Protein AF-A0A7J3B6Z8-F1 (afdb_monomer_lite)

pLDDT: mean 83.66, std 16.78, range [32.81, 97.56]

Radius of gyration: 21.48 Å; chains: 1; bounding box: 52×38×68 Å

Foldseek 3Di:
DDWDFFKWADDPNDIDTDTDDDDDDDDDDFAADDPPQDFAWADDAAWTWTDPDRQKIWTKGGDCPPRRMIGIDMLLQLLVRLQVLLPDPCVVVVVVSCVVSVPFLVSSLVSQLVNLVPDLHNLQVLLPHCVQAPVCPLVVLLLVLLVVCLVVCVDDDDPPCSVVLSVQLVVQFDLHPVVLCVVCSNVSSVVLNVLSVPQPGSVSSSCVCPDPVNSVVSNVSSSVSSNVRSVRSSVVSVVVVVVVVD

Secondary structure (DSSP, 8-state):
-EEEEEEEEEETTEEEEEEEEEP--PPPPPP---TT----EEE-SSEEEEEEETTEEEEEEEETTTTSEEEEE-GGGHHHHHHHHHTSTTHHHHHHHHHHHT--HHHHHHHHHHHTTT--TTHHHHTTHHHHHHSSHHHHHHHHHHHHHHHTT-S---TT-HHHHHHHHHHH----HHHHHHHHHHHHHHHHHHHHHH-SSHHHHHHHHTSHHHHHHHHHHHHHHHHHHHHHHHHHHHHHHHHHT-

Sequence (246 aa):
MSRRVVGFYKRDGKTRPITMGTGRRRAITEMRVPRTLKRIDIQRKNYGIKYTGNGHWELRLGNLTDAGWFWEGDEYSMLSFLARLDKSAYIDEFLRDMKGAGLSWNDIKSILQRNMIRSDDGLYPLSGDNRTWEFGDLDDLFSEDVRNFLDDGSFDIEEGKRDEIENDAYDYADLSYGNFARKYGDDYRKLMKGIIDNAKSLNDFLNKISSEDVVYDINEMVHNFVDDEAYSAISKAIEAKSSNGK

Structure (mmCIF, N/CA/C/O backbone):
data_AF-A0A7J3B6Z8-F1
#
_entry.id   AF-A0A7J3B6Z8-F1
#
loop_
_atom_site.group_PDB
_atom_site.id
_atom_site.type_symbol
_atom_site.label_atom_id
_atom_site.label_alt_id
_atom_site.label_comp_id
_atom_site.label_asym_id
_atom_site.label_entity_id
_atom_site.label_seq_id
_atom_site.pdbx_PDB_ins_code
_atom_site.Cartn_x
_atom_site.Cartn_y
_atom_site.Cartn_z
_atom_site.occupancy
_atom_site.B_iso_or_equiv
_atom_site.auth_seq_id
_atom_site.auth_comp_id
_atom_site.auth_asym_id
_atom_site.auth_atom_id
_atom_site.pdbx_PDB_model_num
ATOM 1 N N . MET A 1 1 ? 14.754 -18.394 -0.259 1.00 40.44 1 MET A N 1
ATOM 2 C CA . MET A 1 1 ? 13.959 -17.236 0.215 1.00 40.44 1 MET A CA 1
ATOM 3 C C . MET A 1 1 ? 12.688 -17.759 0.874 1.00 40.44 1 MET A C 1
ATOM 5 O O . MET A 1 1 ? 12.127 -18.714 0.357 1.00 40.44 1 MET A O 1
ATOM 9 N N . SER A 1 2 ? 12.267 -17.207 2.017 1.00 33.94 2 SER A N 1
ATOM 10 C CA . SER A 1 2 ? 11.037 -17.630 2.713 1.00 33.94 2 SER A CA 1
ATOM 11 C C . SER A 1 2 ? 9.840 -16.858 2.151 1.00 33.94 2 SER A C 1
ATOM 13 O O . SER A 1 2 ? 9.884 -15.629 2.082 1.00 33.94 2 SER A O 1
ATOM 15 N N . ARG A 1 3 ? 8.779 -17.561 1.748 1.00 38.91 3 ARG A N 1
ATOM 16 C CA . ARG A 1 3 ? 7.509 -16.977 1.294 1.00 38.91 3 ARG A CA 1
ATOM 17 C C . ARG A 1 3 ? 6.507 -17.017 2.454 1.00 38.91 3 ARG A C 1
ATOM 19 O O . ARG A 1 3 ? 6.293 -18.088 3.017 1.00 38.91 3 ARG A O 1
ATOM 26 N N . ARG A 1 4 ? 5.920 -15.877 2.843 1.00 47.53 4 ARG A N 1
ATOM 27 C CA . ARG A 1 4 ? 4.806 -15.836 3.814 1.00 47.53 4 ARG A CA 1
ATOM 28 C C . ARG A 1 4 ? 3.511 -15.935 3.026 1.00 47.53 4 ARG A C 1
ATOM 30 O O . ARG A 1 4 ? 3.296 -15.140 2.118 1.00 47.53 4 ARG A O 1
ATOM 37 N N . VAL A 1 5 ? 2.672 -16.910 3.364 1.00 52.53 5 VAL A N 1
ATOM 38 C CA . VAL A 1 5 ? 1.297 -16.950 2.863 1.00 52.53 5 VAL A CA 1
ATOM 39 C C . VAL A 1 5 ? 0.540 -15.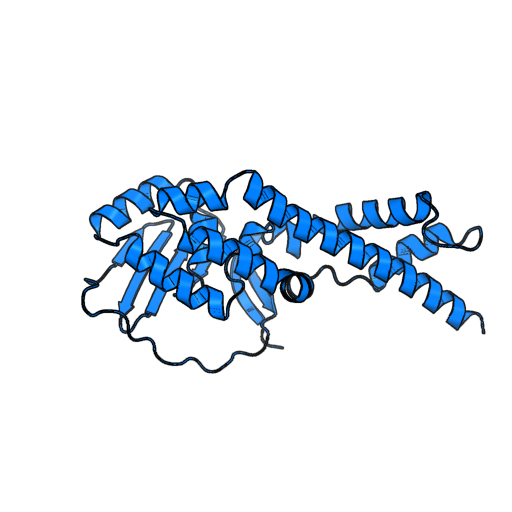817 3.544 1.00 52.53 5 VAL A C 1
ATOM 41 O O . VAL A 1 5 ? 0.516 -15.757 4.772 1.00 52.53 5 VAL A O 1
ATOM 44 N N . VAL A 1 6 ? -0.005 -14.898 2.755 1.00 51.41 6 VAL A N 1
ATOM 45 C CA . VAL A 1 6 ? -0.729 -13.713 3.243 1.00 51.41 6 VAL A CA 1
ATOM 46 C C . VAL A 1 6 ? -2.217 -13.768 2.939 1.00 51.41 6 VAL A C 1
ATOM 48 O O . VAL A 1 6 ? -2.955 -12.870 3.313 1.00 51.41 6 VAL A O 1
ATOM 51 N N . GLY A 1 7 ? -2.674 -14.830 2.287 1.00 57.84 7 GLY A N 1
ATOM 52 C CA . GLY A 1 7 ? -4.086 -15.071 2.056 1.00 57.84 7 GLY A CA 1
ATOM 53 C C . GLY A 1 7 ? -4.306 -16.261 1.143 1.00 57.84 7 GLY A C 1
ATOM 54 O O . GLY A 1 7 ? -3.361 -16.869 0.633 1.00 57.84 7 GLY A O 1
ATOM 55 N N . PHE A 1 8 ? -5.575 -16.580 0.930 1.00 69.50 8 PHE A N 1
ATOM 56 C CA . PHE A 1 8 ? -6.001 -17.584 -0.033 1.00 69.50 8 PHE A CA 1
ATOM 57 C C . PHE A 1 8 ? -7.141 -17.029 -0.875 1.00 69.50 8 PHE A C 1
ATOM 59 O O . PHE A 1 8 ? -8.026 -16.343 -0.357 1.00 69.50 8 PHE A O 1
ATOM 66 N N . TYR A 1 9 ? -7.146 -17.380 -2.157 1.00 61.50 9 TYR A N 1
ATOM 67 C CA . TYR A 1 9 ? -8.253 -17.079 -3.060 1.00 61.50 9 TYR A CA 1
ATOM 68 C C . TYR A 1 9 ? -8.686 -18.328 -3.825 1.00 61.50 9 TYR A C 1
ATOM 70 O O . TYR A 1 9 ? -7.912 -19.279 -3.996 1.00 61.50 9 TYR A O 1
ATOM 78 N N . LYS A 1 10 ? -9.940 -18.326 -4.287 1.00 58.53 10 LYS A N 1
ATOM 79 C CA . LYS A 1 10 ? -10.466 -19.331 -5.216 1.00 58.53 10 LYS A CA 1
ATOM 80 C C . LYS A 1 10 ? -10.492 -18.780 -6.638 1.00 58.53 10 LYS A C 1
ATOM 82 O O . LYS A 1 10 ? -11.105 -17.750 -6.892 1.00 58.53 10 LYS A O 1
ATOM 87 N N . ARG A 1 11 ? -9.891 -19.520 -7.569 1.00 53.62 11 ARG A N 1
ATOM 88 C CA . ARG A 1 11 ? -10.022 -19.314 -9.020 1.00 53.62 11 ARG A CA 1
ATOM 89 C C . ARG A 1 11 ? -10.201 -20.678 -9.679 1.00 53.62 11 ARG A C 1
ATOM 91 O O . ARG A 1 11 ? -9.472 -21.614 -9.352 1.00 53.62 11 ARG A O 1
ATOM 98 N N . ASP A 1 12 ? -11.211 -20.811 -10.534 1.00 68.75 12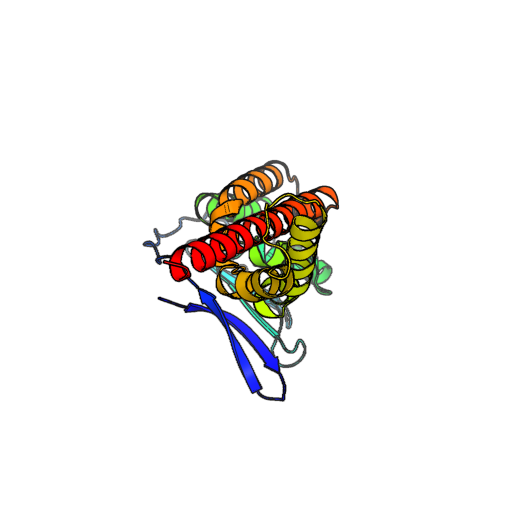 ASP A N 1
ATOM 99 C CA . ASP A 1 12 ? -11.540 -22.055 -11.254 1.00 68.75 12 ASP A CA 1
ATOM 100 C C . ASP A 1 12 ? -11.752 -23.274 -10.332 1.00 68.75 12 ASP A C 1
ATOM 102 O O . ASP A 1 12 ? -11.300 -24.385 -10.608 1.00 68.75 12 ASP A O 1
ATOM 106 N N . GLY A 1 13 ? -12.374 -23.057 -9.168 1.00 60.06 13 GLY A N 1
ATOM 107 C CA . GLY A 1 13 ? -12.612 -24.107 -8.169 1.00 60.06 13 GLY A CA 1
ATOM 108 C C . GLY A 1 13 ? -11.364 -24.576 -7.407 1.00 60.06 13 GLY A C 1
ATOM 109 O O . GLY A 1 13 ? -11.476 -25.441 -6.540 1.00 60.06 13 GLY A O 1
ATOM 110 N N . LYS A 1 14 ? -10.184 -24.000 -7.674 1.00 57.03 14 LYS A N 1
ATOM 111 C CA . LYS A 1 14 ? -8.930 -24.317 -6.979 1.00 57.03 14 LYS A CA 1
ATOM 112 C C . LYS A 1 14 ? -8.576 -23.219 -5.977 1.00 57.03 14 LYS A C 1
ATOM 114 O O . LYS A 1 14 ? -8.573 -22.037 -6.315 1.00 57.03 14 LYS A O 1
ATOM 119 N N . THR A 1 15 ? -8.240 -23.621 -4.753 1.00 65.94 15 THR A N 1
ATOM 120 C CA . THR A 1 15 ? -7.692 -22.725 -3.726 1.00 65.94 15 THR A CA 1
ATOM 121 C C . THR A 1 15 ? -6.207 -22.511 -3.986 1.00 65.94 15 THR A C 1
ATOM 123 O O . THR A 1 15 ? -5.457 -23.482 -4.103 1.00 65.94 15 THR A O 1
ATOM 126 N N . ARG A 1 16 ? -5.770 -21.254 -4.066 1.00 66.06 16 ARG A N 1
ATOM 127 C CA . ARG A 1 16 ? -4.362 -20.894 -4.271 1.00 66.06 16 ARG A CA 1
ATOM 128 C C . ARG A 1 16 ? -3.860 -20.020 -3.116 1.00 66.06 16 ARG A C 1
ATOM 130 O O . ARG A 1 16 ? -4.592 -19.120 -2.699 1.00 66.06 16 ARG A O 1
ATOM 137 N N . PRO A 1 17 ? -2.651 -20.277 -2.582 1.00 62.28 17 PRO A N 1
ATOM 138 C CA . PRO A 1 17 ? -2.029 -19.396 -1.603 1.00 62.28 17 PRO A CA 1
ATOM 139 C C . PRO A 1 17 ? -1.510 -18.128 -2.287 1.00 62.28 17 PRO A C 1
ATOM 141 O O . PRO A 1 17 ? -0.875 -18.200 -3.337 1.00 62.28 17 PRO A O 1
ATOM 144 N N . ILE A 1 18 ? -1.745 -16.981 -1.661 1.00 57.25 18 ILE A N 1
ATOM 145 C CA . ILE A 1 18 ? -1.103 -15.708 -1.994 1.00 57.25 18 ILE A CA 1
ATOM 146 C C . ILE A 1 18 ? 0.173 -15.653 -1.170 1.00 57.25 18 ILE A C 1
ATOM 148 O O . ILE A 1 18 ? 0.116 -15.754 0.058 1.00 57.25 18 ILE A O 1
ATOM 152 N N . THR A 1 19 ? 1.327 -15.541 -1.819 1.00 50.75 19 THR A N 1
ATOM 153 C CA . THR A 1 19 ? 2.621 -15.574 -1.134 1.00 50.75 19 THR A CA 1
ATOM 154 C C . THR A 1 19 ? 3.400 -14.293 -1.354 1.00 50.75 19 THR A C 1
ATOM 156 O O . THR A 1 19 ? 3.774 -14.021 -2.484 1.00 50.75 19 THR A O 1
ATOM 159 N N . MET A 1 20 ? 3.756 -13.586 -0.280 1.00 44.19 20 MET A N 1
ATOM 160 C CA . MET A 1 20 ? 4.716 -12.482 -0.347 1.00 44.19 20 MET A CA 1
ATOM 161 C C . MET A 1 20 ? 6.138 -12.962 -0.035 1.00 44.19 20 MET A C 1
ATOM 163 O O . MET A 1 20 ? 6.361 -13.802 0.850 1.00 44.19 20 MET A O 1
ATOM 167 N N . GLY A 1 21 ? 7.122 -12.411 -0.748 1.00 40.75 21 GLY A N 1
ATOM 168 C CA . GLY A 1 21 ? 8.536 -12.585 -0.430 1.00 40.75 21 GLY A CA 1
ATOM 169 C C . GLY A 1 21 ? 8.861 -11.920 0.906 1.00 40.75 21 GLY A C 1
ATOM 170 O O . GLY A 1 21 ? 8.726 -10.712 1.048 1.00 40.75 21 GLY A O 1
ATOM 171 N N . THR A 1 22 ? 9.292 -12.693 1.905 1.00 42.62 22 THR A N 1
ATOM 172 C CA . THR A 1 22 ? 9.721 -12.104 3.183 1.00 42.62 22 THR A CA 1
ATOM 173 C C . THR A 1 22 ? 11.218 -11.835 3.178 1.00 42.62 22 THR A C 1
ATOM 175 O O . THR A 1 22 ? 12.032 -12.761 3.089 1.00 42.62 22 THR A O 1
ATOM 178 N N . GLY A 1 23 ? 11.586 -10.561 3.338 1.00 41.22 23 GLY A N 1
ATOM 179 C CA . GLY A 1 23 ? 12.875 -10.194 3.916 1.00 41.22 23 GLY A CA 1
ATOM 180 C C . GLY A 1 23 ? 13.056 -10.882 5.278 1.00 41.22 23 GLY A C 1
ATOM 181 O O . GLY A 1 23 ? 12.083 -11.208 5.958 1.00 41.22 23 GLY A O 1
ATOM 182 N N . ARG A 1 24 ? 14.310 -11.178 5.643 1.00 35.28 24 ARG A N 1
ATOM 183 C CA . ARG A 1 24 ? 14.708 -11.988 6.815 1.00 35.28 24 ARG A CA 1
ATOM 184 C C . ARG A 1 24 ? 13.812 -11.762 8.050 1.00 35.28 24 ARG A C 1
ATOM 186 O O . ARG A 1 24 ? 13.824 -10.676 8.623 1.00 35.28 24 ARG A O 1
ATOM 193 N N . ARG A 1 25 ? 13.142 -12.829 8.520 1.00 39.25 25 ARG A N 1
ATOM 194 C CA . ARG A 1 25 ? 12.528 -12.908 9.862 1.00 39.25 25 ARG A CA 1
ATOM 195 C C . ARG A 1 25 ? 13.578 -12.518 10.912 1.00 39.25 25 ARG A C 1
ATOM 197 O O . ARG A 1 25 ? 14.532 -13.263 11.128 1.00 39.25 25 ARG A O 1
ATOM 204 N N . ARG A 1 26 ? 13.429 -11.349 11.539 1.00 41.00 26 ARG A N 1
ATOM 205 C CA . ARG A 1 26 ? 14.243 -10.927 12.690 1.00 41.00 26 ARG A CA 1
ATOM 206 C C . ARG A 1 26 ? 13.541 -11.318 13.991 1.00 41.00 26 ARG A C 1
ATOM 208 O O . ARG A 1 26 ? 12.318 -11.296 14.064 1.00 41.00 26 ARG A O 1
ATOM 215 N N . ALA A 1 27 ? 14.343 -11.711 14.980 1.00 32.81 27 ALA A N 1
ATOM 216 C CA . ALA A 1 27 ? 13.906 -12.255 16.262 1.00 32.81 27 ALA A CA 1
ATOM 217 C C . ALA A 1 27 ? 12.896 -11.341 16.983 1.00 32.81 27 ALA A C 1
ATOM 219 O O . ALA A 1 27 ? 13.106 -10.133 17.112 1.00 32.81 27 ALA A O 1
ATOM 220 N N . ILE A 1 28 ? 11.804 -11.959 17.431 1.00 41.31 28 ILE A N 1
ATOM 221 C CA . ILE A 1 28 ? 10.641 -11.341 18.070 1.00 41.31 28 ILE A CA 1
ATOM 222 C C . ILE A 1 28 ? 10.945 -11.194 19.565 1.00 41.31 28 ILE A C 1
ATOM 224 O O . ILE A 1 28 ? 11.311 -12.164 20.223 1.00 41.31 28 ILE A O 1
ATOM 228 N N . THR A 1 29 ? 10.831 -9.980 20.100 1.00 40.72 29 THR A N 1
ATOM 229 C CA . THR A 1 29 ? 10.920 -9.717 21.544 1.00 40.72 29 THR A CA 1
ATOM 230 C C . THR A 1 29 ? 9.503 -9.689 22.111 1.00 40.72 29 THR A C 1
ATOM 232 O O . THR A 1 29 ? 8.665 -8.951 21.594 1.00 40.72 29 THR A O 1
ATOM 235 N N . GLU A 1 30 ? 9.241 -10.497 23.141 1.00 40.56 30 GLU A N 1
ATOM 236 C CA . GLU A 1 30 ? 7.932 -10.638 23.795 1.00 40.56 30 GLU A CA 1
ATOM 237 C C . GLU A 1 30 ? 7.339 -9.285 24.225 1.00 40.56 30 GLU A C 1
ATOM 239 O O . GLU A 1 30 ? 8.012 -8.437 24.821 1.00 40.56 30 GLU A O 1
ATOM 244 N N . MET A 1 31 ? 6.056 -9.076 23.917 1.00 46.81 31 MET A N 1
ATOM 245 C CA . MET A 1 31 ? 5.355 -7.816 24.146 1.00 46.81 31 MET A CA 1
ATOM 246 C C . MET A 1 31 ? 4.705 -7.765 25.539 1.00 46.81 31 MET A C 1
ATOM 248 O O . MET A 1 31 ? 3.867 -8.584 25.899 1.00 46.81 31 MET A O 1
ATOM 252 N N . ARG A 1 32 ? 4.997 -6.725 26.331 1.00 38.56 32 ARG A N 1
ATOM 253 C CA . ARG A 1 32 ? 4.156 -6.361 27.488 1.00 38.56 32 ARG A CA 1
ATOM 254 C C . ARG A 1 32 ? 3.070 -5.388 27.037 1.00 38.56 32 ARG A C 1
ATOM 256 O O . ARG A 1 32 ? 3.371 -4.255 26.675 1.00 38.56 32 ARG A O 1
ATOM 263 N N . VAL A 1 33 ? 1.812 -5.822 27.080 1.00 43.56 33 VAL A N 1
ATOM 264 C CA . VAL A 1 33 ? 0.631 -4.959 26.911 1.00 43.56 33 VAL A CA 1
ATOM 265 C C . VAL A 1 33 ? -0.028 -4.725 28.278 1.00 43.56 33 VAL A C 1
ATOM 267 O O . VAL A 1 33 ? 0.023 -5.625 29.124 1.00 43.56 33 VAL A O 1
ATOM 270 N N . PRO A 1 34 ? -0.578 -3.523 28.553 1.00 44.62 34 PRO A N 1
ATOM 271 C CA . PRO A 1 34 ? -1.179 -3.204 29.845 1.00 44.62 34 PRO A CA 1
ATOM 272 C C . PRO A 1 34 ? -2.232 -4.236 30.274 1.00 44.62 34 PRO A C 1
ATOM 274 O O . PRO A 1 34 ? -3.066 -4.667 29.480 1.00 44.62 34 PRO A O 1
ATOM 277 N N . ARG A 1 35 ? -2.211 -4.607 31.562 1.00 42.91 35 ARG A N 1
ATOM 278 C CA . ARG A 1 35 ? -3.083 -5.618 32.203 1.00 42.91 35 ARG A CA 1
ATOM 279 C C . ARG A 1 35 ? -4.594 -5.315 32.144 1.00 42.91 35 ARG A C 1
ATOM 281 O O . ARG A 1 35 ? -5.380 -6.101 32.660 1.00 42.91 35 ARG A O 1
ATOM 288 N N . THR A 1 36 ? -5.004 -4.190 31.566 1.00 46.84 36 THR A N 1
ATOM 289 C CA . THR A 1 36 ? -6.386 -3.690 31.565 1.00 46.84 36 THR A CA 1
ATOM 290 C C . THR A 1 36 ? -7.238 -4.158 30.386 1.00 46.84 36 THR A C 1
ATOM 292 O O . THR A 1 36 ? -8.451 -3.957 30.428 1.00 46.84 36 THR A O 1
ATOM 295 N N . LEU A 1 37 ? -6.670 -4.820 29.370 1.00 53.00 37 LEU A N 1
ATOM 296 C CA . LEU A 1 37 ? -7.482 -5.450 28.326 1.00 53.00 37 LEU A CA 1
ATOM 297 C C . LEU A 1 37 ? -8.203 -6.675 28.907 1.00 53.00 37 LEU A C 1
ATOM 299 O O . LEU A 1 37 ? -7.601 -7.723 29.153 1.00 53.00 37 LEU A O 1
ATOM 303 N N . LYS A 1 38 ? -9.519 -6.541 29.121 1.00 59.06 38 LYS A N 1
ATOM 304 C CA . LYS A 1 38 ? -10.441 -7.684 29.223 1.00 59.06 38 LYS A CA 1
ATOM 305 C C . LYS A 1 38 ? -10.225 -8.593 28.002 1.00 59.06 38 LYS A C 1
ATOM 307 O O . LYS A 1 38 ? -9.777 -8.115 26.964 1.00 59.06 38 LYS A O 1
ATOM 312 N N . ARG A 1 39 ? -10.522 -9.895 28.111 1.00 73.44 39 ARG A N 1
ATOM 313 C CA . ARG A 1 39 ? -10.447 -10.837 26.974 1.00 73.44 39 ARG A CA 1
ATOM 314 C C . ARG A 1 39 ? -11.319 -10.314 25.822 1.00 73.44 39 ARG A C 1
ATOM 316 O O . ARG A 1 39 ? -12.532 -10.491 25.859 1.00 73.44 39 ARG A O 1
ATOM 323 N N . ILE A 1 40 ? -10.714 -9.634 24.851 1.00 88.06 40 ILE A N 1
ATOM 324 C CA . ILE A 1 40 ? -11.390 -9.214 23.625 1.00 88.06 40 ILE A CA 1
ATOM 325 C C . ILE A 1 40 ? -11.441 -10.429 22.724 1.00 88.06 40 ILE A C 1
ATOM 327 O O . ILE A 1 40 ? -10.405 -11.006 22.402 1.00 88.06 40 ILE A O 1
ATOM 331 N N . ASP A 1 41 ? -12.650 -10.810 22.344 1.00 93.19 41 ASP A N 1
ATOM 332 C CA . ASP A 1 41 ? -12.904 -11.932 21.457 1.00 93.19 41 ASP A CA 1
ATOM 333 C C . ASP A 1 41 ? -14.112 -11.589 20.581 1.00 93.19 41 ASP A C 1
ATOM 335 O O . ASP A 1 41 ? -15.264 -11.861 20.922 1.00 93.19 41 ASP A O 1
ATOM 339 N N . ILE A 1 42 ? -13.850 -10.877 19.484 1.00 93.88 42 ILE A N 1
ATOM 340 C CA . ILE A 1 42 ? -14.853 -10.543 18.475 1.00 93.88 42 ILE A CA 1
ATOM 341 C C . ILE A 1 42 ? -14.588 -11.455 17.284 1.00 93.88 42 ILE A C 1
ATOM 343 O O . ILE A 1 42 ? -13.611 -11.272 16.566 1.00 93.88 42 ILE A O 1
ATOM 347 N N . GLN A 1 43 ? -15.448 -12.449 17.073 1.00 92.69 43 GLN A N 1
ATOM 348 C CA . GLN A 1 43 ? -15.293 -13.449 16.013 1.00 92.69 43 GLN A CA 1
ATOM 349 C C . GLN A 1 43 ? -16.584 -13.532 15.196 1.00 92.69 43 GLN A C 1
ATOM 351 O O . GLN A 1 43 ? -17.429 -14.400 15.412 1.00 92.69 43 GLN A O 1
ATOM 356 N N . ARG A 1 44 ? -16.746 -12.614 14.237 1.00 92.75 44 ARG A N 1
ATOM 357 C CA . ARG A 1 44 ? -17.887 -12.579 13.306 1.00 92.75 44 ARG A CA 1
ATOM 358 C C . ARG A 1 44 ? -17.600 -13.351 12.028 1.00 92.75 44 ARG A C 1
ATOM 360 O O . ARG A 1 44 ? -16.467 -13.735 11.766 1.00 92.75 44 ARG A O 1
ATOM 367 N N . LYS A 1 45 ? -18.622 -13.592 11.209 1.00 89.38 45 LYS A N 1
ATOM 368 C CA . LYS A 1 45 ? -18.493 -14.427 10.004 1.00 89.38 45 LYS A CA 1
ATOM 369 C C . LYS A 1 45 ? -17.429 -13.917 9.015 1.00 89.38 45 LYS A C 1
ATOM 371 O O . LYS A 1 45 ? -16.759 -14.728 8.388 1.00 89.38 45 LYS A O 1
ATOM 376 N N . ASN A 1 46 ? -17.277 -12.597 8.882 1.00 89.94 46 ASN A N 1
ATOM 377 C CA . ASN A 1 46 ? -16.417 -11.962 7.871 1.00 89.94 46 ASN A CA 1
ATOM 378 C C . ASN A 1 46 ? -15.233 -11.177 8.445 1.00 89.94 46 ASN A C 1
ATOM 380 O O . ASN A 1 46 ? -14.426 -10.650 7.686 1.00 89.94 46 ASN A O 1
ATOM 384 N N . TYR A 1 47 ? -15.129 -11.074 9.766 1.00 94.25 47 TYR A N 1
ATOM 385 C CA . TYR A 1 47 ? -14.005 -10.424 10.421 1.00 94.25 47 TYR A CA 1
ATOM 386 C C . TYR A 1 47 ? -13.807 -10.989 11.820 1.00 94.25 47 TYR A C 1
ATOM 388 O O . TYR A 1 47 ? -14.698 -11.607 12.412 1.00 94.25 47 TYR A O 1
ATOM 396 N N . GLY A 1 48 ? -12.631 -10.773 12.381 1.00 94.50 48 GLY A N 1
ATOM 397 C CA . GLY A 1 48 ? -12.401 -11.065 13.779 1.00 94.50 48 GLY A CA 1
ATOM 398 C C . GLY A 1 48 ? -11.151 -10.398 14.307 1.00 94.50 48 GLY A C 1
ATOM 399 O O . GLY A 1 48 ? -10.173 -10.221 13.586 1.00 94.50 48 GLY A O 1
ATOM 400 N N . ILE A 1 49 ? -11.227 -10.037 15.579 1.00 94.75 49 ILE A N 1
ATOM 401 C CA . ILE A 1 49 ? -10.134 -9.503 16.373 1.00 94.75 49 ILE A CA 1
ATOM 402 C C . ILE A 1 49 ? -10.207 -10.162 17.747 1.00 94.75 49 ILE A C 1
ATOM 404 O O . ILE A 1 49 ? -11.230 -10.108 18.436 1.00 94.75 49 ILE A O 1
ATOM 408 N N . LYS A 1 50 ? -9.129 -10.834 18.136 1.00 93.94 50 LYS A N 1
ATOM 409 C CA . LYS A 1 50 ? -9.053 -11.543 19.411 1.00 93.94 50 LYS A CA 1
ATOM 410 C C . LYS A 1 50 ? -7.718 -11.287 20.079 1.00 93.94 50 LYS A C 1
ATOM 412 O O . LYS A 1 50 ? -6.669 -11.424 19.462 1.00 93.94 50 LYS A O 1
ATOM 417 N N . TYR A 1 51 ? -7.768 -10.931 21.354 1.00 91.00 51 TYR A N 1
ATOM 418 C CA . TYR A 1 51 ? -6.589 -10.765 22.188 1.00 91.00 51 TYR A CA 1
ATOM 419 C C . TYR A 1 51 ? -6.249 -12.096 22.861 1.00 91.00 51 TYR A C 1
ATOM 421 O O . TYR A 1 51 ? -7.024 -12.604 23.675 1.00 91.00 51 TYR A O 1
ATOM 429 N N . THR A 1 52 ? -5.088 -12.665 22.538 1.00 89.44 52 THR A N 1
ATOM 430 C CA . THR A 1 52 ? -4.655 -13.975 23.058 1.00 89.44 52 THR A CA 1
ATOM 431 C C . THR A 1 52 ? -3.784 -13.870 24.312 1.00 89.44 52 THR A C 1
ATOM 433 O O . THR A 1 52 ? -3.501 -14.881 24.954 1.00 89.44 52 THR A O 1
ATOM 436 N N . GLY A 1 53 ? -3.442 -12.647 24.730 1.00 83.06 53 GLY A N 1
ATOM 437 C CA . GLY A 1 53 ? -2.612 -12.367 25.903 1.00 83.06 53 GLY A CA 1
ATOM 438 C C . GLY A 1 53 ? -1.191 -11.948 25.527 1.00 83.06 53 GLY A C 1
ATOM 439 O O . GLY A 1 53 ? -0.761 -12.121 24.394 1.00 83.06 53 GLY A O 1
ATOM 440 N N . ASN A 1 54 ? -0.458 -11.360 26.480 1.00 80.19 54 ASN A N 1
ATOM 441 C CA . ASN A 1 54 ? 0.932 -10.906 26.300 1.00 80.19 54 ASN A CA 1
ATOM 442 C C . ASN A 1 54 ? 1.163 -10.061 25.033 1.00 80.19 54 ASN A C 1
ATOM 444 O O . ASN A 1 54 ? 2.167 -10.192 24.347 1.00 80.19 54 ASN A O 1
ATOM 448 N N . GLY A 1 55 ? 0.205 -9.197 24.704 1.00 78.12 55 GLY A N 1
ATOM 449 C CA . GLY A 1 55 ? 0.301 -8.337 23.530 1.00 78.12 55 GLY A CA 1
ATOM 450 C C . GLY A 1 55 ? 0.038 -8.982 22.179 1.00 78.12 55 GLY A C 1
ATOM 451 O O . GLY A 1 55 ? 0.113 -8.259 21.191 1.00 78.12 55 GLY A O 1
ATOM 452 N N . HIS A 1 56 ? -0.332 -10.259 22.145 1.00 86.88 56 HIS A N 1
ATOM 453 C CA . HIS A 1 56 ? -0.638 -10.967 20.912 1.00 86.88 56 HIS A CA 1
ATOM 454 C C . HIS A 1 56 ? -2.099 -10.829 20.503 1.00 86.88 56 HIS A C 1
ATOM 456 O O . HIS A 1 56 ? -3.015 -10.851 21.338 1.00 86.88 56 HIS A O 1
ATOM 462 N N . TRP A 1 57 ? -2.292 -10.702 19.194 1.00 91.12 57 TRP A N 1
ATOM 463 C CA . TRP A 1 57 ? -3.600 -10.557 18.575 1.00 91.12 57 TRP A CA 1
ATOM 464 C C . TRP A 1 57 ? -3.768 -11.549 17.430 1.00 91.12 57 TRP A C 1
ATOM 466 O O . TRP A 1 57 ? -2.832 -11.823 16.691 1.00 91.12 57 TRP A O 1
ATOM 476 N N . GLU A 1 58 ? -4.981 -12.064 17.275 1.00 93.88 58 GLU A N 1
ATOM 477 C CA . GLU A 1 58 ? -5.421 -12.812 16.100 1.00 93.88 58 GLU A CA 1
ATOM 478 C C . GLU A 1 58 ? -6.386 -11.921 15.317 1.00 93.88 58 GLU A C 1
ATOM 480 O O . GLU A 1 58 ? -7.406 -11.477 15.858 1.00 93.88 58 GLU A O 1
ATOM 485 N N . LEU A 1 59 ? -6.053 -11.650 14.056 1.00 94.31 59 LEU A N 1
ATOM 486 C CA . LEU A 1 59 ? -6.847 -10.847 13.131 1.00 94.31 59 LEU A CA 1
ATOM 487 C C . LEU A 1 59 ? -7.312 -11.728 11.976 1.00 94.31 59 LEU A C 1
ATOM 489 O O . LEU A 1 59 ? -6.533 -12.520 11.449 1.00 94.31 59 LEU A O 1
ATOM 493 N N . ARG A 1 60 ? -8.564 -11.571 11.546 1.00 93.75 60 ARG A N 1
ATOM 494 C CA . ARG A 1 60 ? -9.078 -12.257 10.353 1.00 93.75 60 ARG A CA 1
ATOM 495 C C . ARG A 1 60 ? -10.022 -11.378 9.555 1.00 93.75 60 ARG A C 1
ATOM 497 O O . ARG A 1 60 ? -10.790 -10.617 10.142 1.00 93.75 60 ARG A O 1
ATOM 504 N N . LEU A 1 61 ? -10.022 -11.546 8.239 1.00 91.50 61 LEU A N 1
ATOM 505 C CA . LEU A 1 61 ? -10.979 -10.935 7.320 1.00 91.50 61 LEU A CA 1
ATOM 506 C C . LEU A 1 61 ? -11.438 -11.941 6.263 1.00 91.50 61 LEU A C 1
ATOM 508 O O . LEU A 1 61 ? -10.682 -12.814 5.835 1.00 91.50 61 LEU A O 1
ATOM 512 N N . GLY A 1 62 ? -12.683 -11.779 5.826 1.00 86.88 62 GLY A N 1
ATOM 513 C CA . GLY A 1 62 ? -13.328 -12.653 4.859 1.00 86.88 62 GLY A CA 1
ATOM 514 C C . GLY A 1 62 ? -13.632 -14.047 5.411 1.00 86.88 62 GLY A C 1
ATOM 515 O O . GLY A 1 62 ? -13.434 -14.357 6.587 1.00 86.88 62 GLY A O 1
ATOM 516 N N . ASN A 1 63 ? -14.150 -14.896 4.531 1.00 82.06 63 ASN A N 1
ATOM 517 C CA . ASN A 1 63 ? -14.272 -16.336 4.718 1.00 82.06 63 ASN A CA 1
ATOM 518 C C . ASN A 1 63 ? -14.350 -17.017 3.340 1.00 82.06 63 ASN A C 1
ATOM 520 O O . ASN A 1 63 ? -14.900 -16.476 2.381 1.00 82.06 63 ASN A O 1
ATOM 524 N N . LEU A 1 64 ? -13.825 -18.239 3.238 1.00 74.50 64 LEU A N 1
ATOM 525 C CA . LEU A 1 64 ? -13.737 -18.963 1.961 1.00 74.50 64 LEU A CA 1
ATOM 526 C C . LEU A 1 64 ? -15.088 -19.421 1.385 1.00 74.50 64 LEU A C 1
ATOM 528 O O . LEU A 1 64 ? -15.134 -19.875 0.235 1.00 74.50 64 LEU A O 1
ATOM 532 N N . THR A 1 65 ? -16.153 -19.398 2.187 1.00 75.00 65 THR A N 1
ATOM 533 C CA . THR A 1 65 ? -17.481 -19.892 1.800 1.00 75.00 65 THR A CA 1
ATOM 534 C C . THR A 1 65 ? -18.313 -18.823 1.109 1.00 75.00 65 THR A C 1
ATOM 536 O O . THR A 1 65 ? -18.882 -19.105 0.061 1.00 75.00 65 THR A O 1
ATOM 539 N N . ASP A 1 66 ? -18.334 -17.608 1.648 1.00 75.44 66 ASP A N 1
ATOM 540 C CA . ASP A 1 66 ? -19.160 -16.506 1.160 1.00 75.44 66 ASP A CA 1
ATOM 541 C C . ASP A 1 66 ? -18.322 -15.471 0.415 1.00 75.44 66 ASP A C 1
ATOM 543 O O . ASP A 1 66 ? -18.680 -15.056 -0.680 1.00 75.44 66 ASP A O 1
ATOM 547 N N . ALA A 1 67 ? -17.202 -15.045 1.010 1.00 73.88 67 ALA A N 1
ATOM 548 C CA . ALA A 1 67 ? -16.394 -13.965 0.456 1.00 73.88 67 ALA A CA 1
ATOM 549 C C . ALA A 1 67 ? -15.504 -14.450 -0.699 1.00 73.88 67 ALA A C 1
ATOM 551 O O . ALA A 1 67 ? -15.045 -13.647 -1.503 1.00 73.88 67 ALA A O 1
ATOM 552 N N . GLY A 1 68 ? -15.224 -15.757 -0.779 1.00 77.56 68 GLY A N 1
ATOM 553 C CA . GLY A 1 68 ? -14.329 -16.341 -1.789 1.00 77.56 68 GLY A CA 1
ATOM 554 C C . GLY A 1 68 ? -12.839 -16.054 -1.554 1.00 77.56 68 GLY A C 1
ATOM 555 O O . GLY A 1 68 ? -11.986 -16.591 -2.266 1.00 77.56 68 GLY A O 1
ATOM 556 N N . TRP A 1 69 ? -12.528 -15.273 -0.519 1.00 79.31 69 TRP A N 1
ATOM 557 C CA . TRP A 1 69 ? -11.189 -14.950 -0.044 1.00 79.31 69 TRP A CA 1
ATOM 558 C C . TRP A 1 69 ? -11.138 -15.005 1.483 1.00 79.31 69 TRP A C 1
ATOM 560 O O . TRP A 1 69 ? -12.159 -14.917 2.172 1.00 79.31 69 TRP A O 1
ATOM 570 N N . PHE A 1 70 ? -9.933 -15.181 2.010 1.00 83.69 70 PHE A N 1
ATOM 571 C CA . PHE A 1 70 ? -9.679 -15.194 3.442 1.00 83.69 70 PHE A CA 1
ATOM 572 C C . PHE A 1 70 ? -8.283 -14.654 3.735 1.00 83.69 70 PHE A C 1
ATOM 574 O O . PHE A 1 70 ? -7.328 -14.963 3.013 1.00 83.69 70 PHE A O 1
ATOM 581 N N . TRP A 1 71 ? -8.184 -13.857 4.793 1.00 87.94 71 TRP A N 1
ATOM 582 C CA . TRP A 1 71 ? -6.957 -13.228 5.258 1.00 87.94 71 TRP A CA 1
ATOM 583 C C . TRP A 1 71 ? -6.825 -13.396 6.771 1.00 87.94 71 TRP A C 1
ATOM 585 O O . TRP A 1 71 ? -7.798 -13.207 7.502 1.00 87.94 71 TRP A O 1
ATOM 595 N N . GLU A 1 72 ? -5.616 -13.706 7.231 1.00 90.12 72 GLU A N 1
ATOM 596 C CA . GLU A 1 72 ? -5.254 -13.783 8.647 1.00 90.12 72 GLU A CA 1
ATOM 597 C C . GLU A 1 72 ? -4.028 -12.927 8.921 1.00 90.12 72 GLU A C 1
ATOM 599 O O . GLU A 1 72 ? -3.115 -12.820 8.097 1.00 90.12 72 GLU A O 1
ATOM 604 N N . GLY A 1 73 ? -3.996 -12.360 10.118 1.00 89.81 73 GLY A N 1
ATOM 605 C CA . GLY A 1 73 ? -2.910 -11.530 10.589 1.00 89.81 73 GLY A CA 1
ATOM 606 C C . GLY A 1 73 ? -2.742 -11.608 12.095 1.00 89.81 73 GLY A C 1
ATOM 607 O O . GLY A 1 73 ? -3.524 -12.221 12.822 1.00 89.81 73 GLY A O 1
ATOM 608 N N . ASP A 1 74 ? -1.688 -10.954 12.541 1.00 90.56 74 ASP A N 1
ATOM 609 C CA . ASP A 1 74 ? -1.286 -10.821 13.934 1.00 90.56 74 ASP A CA 1
ATOM 610 C C . ASP A 1 74 ? -1.262 -9.340 14.333 1.00 90.56 74 ASP A C 1
ATOM 612 O O . ASP A 1 74 ? -1.652 -8.462 13.558 1.00 90.56 74 ASP A O 1
ATOM 616 N N . GLU A 1 75 ? -0.762 -9.029 15.527 1.00 89.00 75 GLU A N 1
ATOM 617 C CA . GLU A 1 75 ? -0.591 -7.650 15.974 1.00 89.00 75 GLU A CA 1
ATOM 618 C C . GLU A 1 75 ? 0.187 -6.777 14.987 1.00 89.00 75 GLU A C 1
ATOM 620 O O . GLU A 1 75 ? -0.132 -5.597 14.882 1.00 89.00 75 GLU A O 1
ATOM 625 N N . TYR A 1 76 ? 1.142 -7.334 14.234 1.00 89.25 76 TYR A N 1
ATOM 626 C CA . TYR A 1 76 ? 1.965 -6.611 13.258 1.00 89.25 76 TYR A CA 1
ATOM 627 C C . TYR A 1 76 ? 1.240 -6.317 11.949 1.00 89.25 76 TYR A C 1
ATOM 629 O O . TYR A 1 76 ? 1.777 -5.584 11.124 1.00 89.25 76 TYR A O 1
ATOM 637 N N . SER A 1 77 ? 0.049 -6.889 11.783 1.00 90.56 77 SER A N 1
ATOM 638 C CA . SER A 1 77 ? -0.798 -6.784 10.598 1.00 90.56 77 SER A CA 1
ATOM 639 C C . SER A 1 77 ? -2.020 -5.880 10.833 1.00 90.56 77 SER A C 1
ATOM 641 O O . SER A 1 77 ? -2.963 -5.871 10.040 1.00 90.56 77 SER A O 1
ATOM 643 N N . MET A 1 78 ? -2.048 -5.163 11.964 1.00 93.25 78 MET A N 1
ATOM 644 C CA . MET A 1 78 ? -3.188 -4.354 12.400 1.00 93.25 78 MET A CA 1
ATOM 645 C C . MET A 1 78 ? -3.547 -3.240 11.410 1.00 93.25 78 MET A C 1
ATOM 647 O O . MET A 1 78 ? -4.728 -2.970 11.212 1.00 93.25 78 MET A O 1
ATOM 651 N N . LEU A 1 79 ? -2.567 -2.600 10.770 1.00 93.81 79 LEU A N 1
ATOM 652 C CA . LEU A 1 79 ? -2.842 -1.552 9.791 1.00 93.81 79 LEU A CA 1
ATOM 653 C C . LEU A 1 79 ? -3.414 -2.148 8.505 1.00 93.81 79 LEU A C 1
ATOM 655 O O . LEU A 1 79 ? -4.431 -1.661 8.019 1.00 93.81 79 LEU A O 1
ATOM 659 N N . SER A 1 80 ? -2.846 -3.253 8.011 1.00 92.00 80 SER A N 1
ATOM 660 C CA . SER A 1 80 ? -3.435 -3.986 6.880 1.00 92.00 80 SER A CA 1
ATOM 661 C C . SER A 1 80 ? -4.869 -4.428 7.168 1.00 92.00 80 SER A C 1
ATOM 663 O O . SER A 1 80 ? -5.738 -4.302 6.307 1.00 92.00 80 SER A O 1
ATOM 665 N N . PHE A 1 81 ? -5.128 -4.927 8.379 1.00 93.81 81 PHE A N 1
ATOM 666 C CA . PHE A 1 81 ? -6.466 -5.312 8.816 1.00 93.81 81 PHE A CA 1
ATOM 667 C C . PHE A 1 81 ? -7.436 -4.126 8.752 1.00 93.81 81 PHE A C 1
ATOM 669 O O . PHE A 1 81 ? -8.491 -4.239 8.133 1.00 93.81 81 PHE A O 1
ATOM 676 N N . LEU A 1 82 ? -7.069 -2.980 9.334 1.00 94.88 82 LEU A N 1
ATOM 677 C CA . LEU A 1 82 ? -7.918 -1.788 9.345 1.00 94.88 82 LEU A CA 1
ATOM 678 C C . LEU A 1 82 ? -8.141 -1.218 7.939 1.00 94.88 82 LEU A C 1
ATOM 680 O O . LEU A 1 82 ? -9.281 -0.940 7.588 1.00 94.88 82 LEU A O 1
ATOM 684 N N . ALA A 1 83 ? -7.095 -1.112 7.118 1.00 92.31 83 ALA A N 1
ATOM 685 C CA . ALA A 1 83 ? -7.192 -0.603 5.748 1.00 92.31 83 ALA A CA 1
ATOM 686 C C . ALA A 1 83 ? -8.113 -1.464 4.864 1.00 92.31 83 ALA A C 1
ATOM 688 O O . ALA A 1 83 ? -8.899 -0.950 4.071 1.00 92.31 83 ALA A O 1
ATOM 689 N N . ARG A 1 84 ? -8.048 -2.792 5.014 1.00 90.75 84 ARG A N 1
ATOM 690 C CA . ARG A 1 84 ? -8.930 -3.720 4.291 1.00 90.75 84 ARG A CA 1
ATOM 691 C C . ARG A 1 84 ? -10.357 -3.694 4.822 1.00 90.75 84 ARG A C 1
ATOM 693 O O . ARG A 1 84 ? -11.300 -3.829 4.046 1.00 90.75 84 ARG A O 1
ATOM 700 N N . LEU A 1 85 ? -10.514 -3.559 6.136 1.00 91.69 85 LEU A N 1
ATOM 701 C CA . LEU A 1 85 ? -11.821 -3.500 6.771 1.00 91.69 85 LEU A CA 1
ATOM 702 C C . LEU A 1 85 ? -12.562 -2.208 6.411 1.00 91.69 85 LEU A C 1
ATOM 704 O O . LEU A 1 85 ? -13.767 -2.274 6.186 1.00 91.69 85 LEU A O 1
ATOM 708 N N . ASP A 1 86 ? -11.861 -1.079 6.321 1.00 90.38 86 ASP A N 1
ATOM 709 C CA . ASP A 1 86 ? -12.433 0.221 5.950 1.00 90.38 86 ASP A CA 1
ATOM 710 C C . ASP A 1 86 ? -13.173 0.170 4.609 1.00 90.38 86 ASP A C 1
ATOM 712 O O . ASP A 1 86 ? -14.302 0.631 4.480 1.00 90.38 86 ASP A O 1
ATOM 716 N N . LYS A 1 87 ? -12.580 -0.522 3.632 1.00 83.38 87 LYS A N 1
ATOM 717 C CA . LYS A 1 87 ? -13.166 -0.744 2.303 1.00 83.38 87 LYS A CA 1
ATOM 718 C C . LYS A 1 87 ? -14.217 -1.865 2.273 1.00 83.38 87 LYS A C 1
ATOM 720 O O . LYS A 1 87 ? -14.721 -2.210 1.205 1.00 83.38 87 LYS A O 1
ATOM 725 N N . SER A 1 88 ? -14.526 -2.489 3.410 1.00 87.44 88 SER A N 1
ATOM 726 C CA . SER A 1 88 ? -15.446 -3.626 3.488 1.00 87.44 88 SER A CA 1
ATOM 727 C C . SER A 1 88 ? -16.865 -3.201 3.865 1.00 87.44 88 SER A C 1
ATOM 729 O O . SER A 1 88 ? -17.077 -2.259 4.622 1.00 87.44 88 SER A O 1
ATOM 731 N N . ALA A 1 89 ? -17.856 -3.994 3.450 1.00 89.19 89 ALA A N 1
ATOM 732 C CA . ALA A 1 89 ? -19.252 -3.813 3.859 1.00 89.19 89 ALA A CA 1
ATOM 733 C C . ALA A 1 89 ? -19.507 -4.053 5.367 1.00 89.19 89 ALA A C 1
ATOM 735 O O . ALA A 1 89 ? -20.632 -3.887 5.833 1.00 89.19 89 ALA A O 1
ATOM 736 N N . TYR A 1 90 ? -18.490 -4.475 6.129 1.00 91.12 90 TYR A N 1
ATOM 737 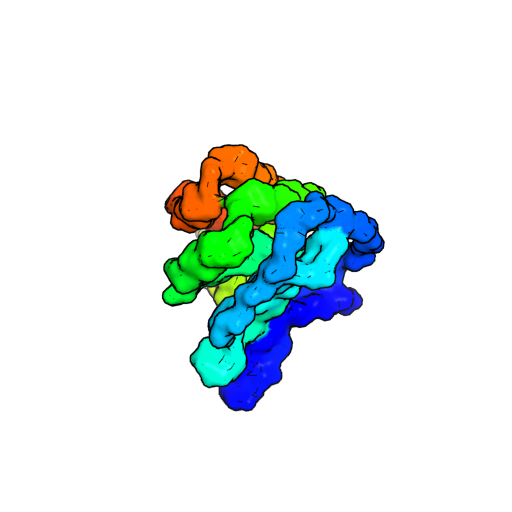C CA . TYR A 1 90 ? -18.614 -4.876 7.533 1.00 91.12 90 TYR A CA 1
ATOM 738 C C . TYR A 1 90 ? -18.022 -3.860 8.516 1.00 91.12 90 TYR A C 1
ATOM 740 O O . TYR A 1 90 ? -18.033 -4.113 9.722 1.00 91.12 90 TYR A O 1
ATOM 748 N N . ILE A 1 91 ? -17.519 -2.718 8.033 1.00 92.81 91 ILE A N 1
ATOM 749 C CA . ILE A 1 91 ? -16.876 -1.711 8.884 1.00 92.81 91 ILE A CA 1
ATOM 750 C C . ILE A 1 91 ? -17.807 -1.215 9.999 1.00 92.81 91 ILE A C 1
ATOM 752 O O . ILE A 1 91 ? -17.430 -1.223 11.170 1.00 92.81 91 ILE A O 1
ATOM 756 N N . ASP A 1 92 ? -19.061 -0.897 9.678 1.00 93.56 92 ASP A N 1
ATOM 757 C CA . ASP A 1 92 ? -20.036 -0.416 10.663 1.00 93.56 92 ASP A CA 1
ATOM 758 C C . ASP A 1 92 ? -20.353 -1.465 11.739 1.00 93.56 92 ASP A C 1
ATOM 760 O O . ASP A 1 92 ? -20.532 -1.138 12.916 1.00 93.56 92 ASP A O 1
ATOM 764 N N . GLU A 1 93 ? -20.422 -2.744 11.358 1.00 94.31 93 GLU A N 1
ATOM 765 C CA . GLU A 1 93 ? -20.628 -3.847 12.301 1.00 94.31 93 GLU A CA 1
ATOM 766 C C . GLU A 1 93 ? -19.434 -3.973 13.248 1.00 94.31 93 GLU A C 1
ATOM 768 O O . GLU A 1 93 ? -19.612 -4.014 14.470 1.00 94.31 93 GLU A O 1
ATOM 773 N N . PHE A 1 94 ? -18.222 -3.925 12.694 1.00 94.12 94 PHE A N 1
ATOM 774 C CA . PHE A 1 94 ? -16.991 -3.989 13.464 1.00 94.12 94 PHE A CA 1
ATOM 775 C C . PHE A 1 94 ? -16.863 -2.831 14.455 1.00 94.12 94 PHE A C 1
ATOM 777 O O . PHE A 1 94 ? -16.545 -3.062 15.622 1.00 94.12 94 PHE A O 1
ATOM 784 N N . LEU A 1 95 ? -17.154 -1.596 14.035 1.00 93.19 95 LEU A N 1
ATOM 785 C CA . LEU A 1 95 ? -17.090 -0.422 14.911 1.00 93.19 95 LEU A CA 1
ATOM 786 C C . LEU A 1 95 ? -18.067 -0.542 16.092 1.00 93.19 95 LEU A C 1
ATOM 788 O O . LEU A 1 95 ? -17.723 -0.189 17.227 1.00 93.19 95 LEU A O 1
ATOM 792 N N . ARG A 1 96 ? -19.271 -1.089 15.862 1.00 93.88 96 ARG A N 1
ATOM 793 C CA . ARG A 1 96 ? -20.235 -1.381 16.938 1.00 93.88 96 ARG A CA 1
ATOM 794 C C . ARG A 1 96 ? -19.720 -2.456 17.891 1.00 93.88 96 ARG A C 1
ATOM 796 O O . ARG A 1 96 ? -19.804 -2.269 19.105 1.00 93.88 96 ARG A O 1
ATOM 803 N N . ASP A 1 97 ? -19.174 -3.547 17.364 1.00 93.88 97 ASP A N 1
ATOM 804 C CA . ASP A 1 97 ? -18.642 -4.644 18.176 1.00 93.88 97 ASP A CA 1
ATOM 805 C C . ASP A 1 97 ? -17.434 -4.217 19.010 1.00 93.88 97 ASP A C 1
ATOM 807 O O . ASP A 1 97 ? -17.358 -4.544 20.194 1.00 93.88 97 ASP A O 1
ATOM 811 N N . MET A 1 98 ? -16.522 -3.434 18.430 1.00 91.50 98 MET A N 1
ATOM 812 C CA . MET A 1 98 ? -15.385 -2.848 19.140 1.00 91.50 98 MET A CA 1
ATOM 813 C C . MET A 1 98 ? -15.841 -2.008 20.330 1.00 91.50 98 MET A C 1
ATOM 815 O O . MET A 1 98 ? -15.340 -2.178 21.446 1.00 91.50 98 MET A O 1
ATOM 819 N N . LYS A 1 99 ? -16.831 -1.135 20.104 1.00 89.50 99 LYS A N 1
ATOM 820 C CA . LYS A 1 99 ? -17.431 -0.322 21.164 1.00 89.50 99 LYS A CA 1
ATOM 821 C C . LYS A 1 99 ? -18.073 -1.201 22.241 1.00 89.50 99 LYS A C 1
ATOM 823 O O . LYS A 1 99 ? -17.891 -0.926 23.425 1.00 89.50 99 LYS A O 1
ATOM 828 N N . GLY A 1 100 ? -18.777 -2.265 21.849 1.00 89.06 100 GLY A N 1
ATOM 829 C CA . GLY A 1 100 ? -19.389 -3.232 22.767 1.00 89.06 100 GLY A CA 1
ATOM 830 C C . GLY A 1 100 ? -18.374 -4.025 23.600 1.00 89.06 100 GLY A C 1
ATOM 831 O O . GLY A 1 100 ? -18.609 -4.275 24.780 1.00 89.06 100 GLY A O 1
ATOM 832 N N . ALA A 1 101 ? -17.221 -4.365 23.019 1.00 89.31 101 ALA A N 1
ATOM 833 C CA . ALA A 1 101 ? -16.126 -5.053 23.703 1.00 89.31 101 AL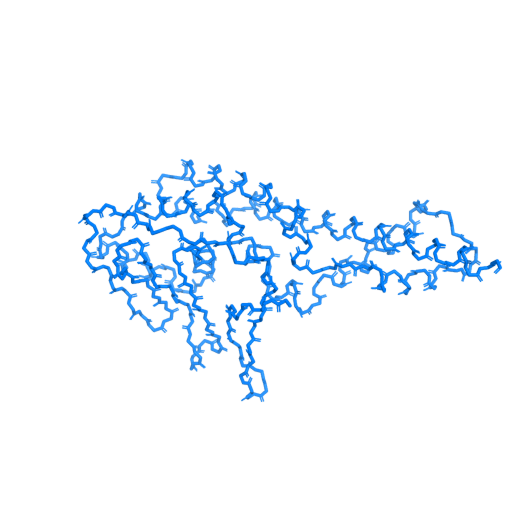A A CA 1
ATOM 834 C C . ALA A 1 101 ? -15.273 -4.123 24.586 1.00 89.31 101 ALA A C 1
ATOM 836 O O . ALA A 1 101 ? -14.444 -4.601 25.363 1.00 89.31 101 ALA A O 1
ATOM 837 N N . GLY A 1 102 ? -15.471 -2.804 24.485 1.00 87.19 102 GLY A N 1
ATOM 838 C CA . GLY A 1 102 ? -14.707 -1.806 25.230 1.00 87.19 102 GLY A CA 1
ATOM 839 C C . GLY A 1 102 ? -13.274 -1.617 24.727 1.00 87.19 102 GLY A C 1
ATOM 840 O O . GLY A 1 102 ? -12.431 -1.162 25.496 1.00 87.19 102 GLY A O 1
ATOM 841 N N . LEU A 1 103 ? -12.989 -1.967 23.468 1.00 88.25 103 LEU A N 1
ATOM 842 C CA . LEU A 1 103 ? -11.688 -1.717 22.847 1.00 88.25 103 LEU A CA 1
ATOM 843 C C . LEU A 1 103 ? -11.606 -0.249 22.414 1.00 88.25 103 LEU A C 1
ATOM 845 O O . LEU A 1 103 ? -12.394 0.204 21.581 1.00 88.25 103 LEU A O 1
ATOM 849 N N . SER A 1 104 ? -10.677 0.510 22.998 1.00 89.62 104 SER A N 1
ATOM 850 C CA . SER A 1 104 ? -10.551 1.944 22.735 1.00 89.62 104 SER A CA 1
ATOM 851 C C . SER A 1 104 ? -9.620 2.238 21.555 1.00 89.62 104 SER A C 1
ATOM 853 O O . SER A 1 104 ? -8.746 1.442 21.211 1.00 89.62 104 SER A O 1
ATOM 855 N N . TRP A 1 105 ? -9.752 3.431 20.963 1.00 92.50 105 TRP A N 1
ATOM 856 C CA . TRP A 1 105 ? -8.790 3.909 19.963 1.00 92.50 105 TRP A CA 1
ATOM 857 C C . TRP A 1 105 ? -7.359 3.932 20.510 1.00 92.50 105 TRP A C 1
ATOM 859 O O . TRP A 1 105 ? -6.437 3.567 19.794 1.00 92.50 105 TRP A O 1
ATOM 869 N N . ASN A 1 106 ? -7.159 4.291 21.781 1.00 91.56 106 ASN A N 1
ATOM 870 C CA . ASN A 1 106 ? -5.821 4.341 22.376 1.00 91.56 106 ASN A CA 1
ATOM 871 C C . ASN A 1 106 ? -5.142 2.962 22.411 1.00 91.56 106 ASN A C 1
ATOM 873 O O . ASN A 1 106 ? -3.926 2.879 22.230 1.00 91.56 106 ASN A O 1
ATOM 877 N N . ASP A 1 107 ? -5.915 1.889 22.590 1.00 89.31 107 ASP A N 1
ATOM 878 C CA . ASP A 1 107 ? -5.395 0.520 22.547 1.00 89.31 107 ASP A CA 1
ATOM 879 C C . ASP A 1 107 ? -4.908 0.165 21.133 1.00 89.31 107 ASP A C 1
ATOM 881 O O . ASP A 1 107 ? -3.785 -0.312 20.962 1.00 89.31 107 ASP A O 1
ATOM 885 N N . ILE A 1 108 ? -5.717 0.472 20.111 1.00 92.25 108 ILE A N 1
ATOM 886 C CA . ILE A 1 108 ? -5.361 0.270 18.698 1.00 92.25 108 ILE A CA 1
ATOM 887 C C . ILE A 1 108 ? -4.167 1.144 18.299 1.00 92.25 108 ILE A C 1
ATOM 889 O O . ILE A 1 108 ? -3.192 0.645 17.739 1.00 92.25 108 ILE A O 1
ATOM 893 N N . LYS A 1 109 ? -4.198 2.435 18.643 1.00 93.94 109 LYS A N 1
ATOM 894 C CA . LYS A 1 109 ? -3.129 3.403 18.375 1.00 93.94 109 LYS A CA 1
ATOM 895 C C . LYS A 1 109 ? -1.791 2.920 18.923 1.00 93.94 109 LYS A C 1
ATOM 897 O O . LYS A 1 109 ? -0.791 2.977 18.215 1.00 93.94 109 LYS A O 1
ATOM 902 N N . SER A 1 110 ? -1.767 2.373 20.140 1.00 90.38 110 SER A N 1
ATOM 903 C CA . SER A 1 110 ? -0.544 1.820 20.736 1.00 90.38 110 SER A CA 1
ATOM 904 C C . SER A 1 110 ? 0.014 0.616 19.962 1.00 90.38 110 SER A C 1
ATOM 906 O O . SER A 1 110 ? 1.232 0.431 19.890 1.00 90.38 110 SER A O 1
ATOM 908 N N . ILE A 1 111 ? -0.843 -0.218 19.369 1.00 90.38 111 ILE A N 1
ATOM 909 C CA . ILE A 1 111 ? -0.415 -1.318 18.489 1.00 90.38 111 ILE A CA 1
ATOM 910 C C . ILE A 1 111 ? 0.181 -0.741 17.199 1.00 90.38 111 ILE A C 1
ATOM 912 O O . ILE A 1 111 ? 1.327 -1.046 16.868 1.00 90.38 111 ILE A O 1
ATOM 916 N N . LEU A 1 112 ? -0.540 0.169 16.538 1.00 92.69 112 LEU A N 1
ATOM 917 C CA . LEU A 1 112 ? -0.115 0.792 15.281 1.00 92.69 112 LEU A CA 1
ATOM 918 C C . LEU A 1 112 ? 1.222 1.541 15.420 1.00 92.69 112 LEU A C 1
ATOM 920 O O . LEU A 1 112 ? 2.149 1.295 14.651 1.00 92.69 112 LEU A O 1
ATOM 924 N N . GLN A 1 113 ? 1.370 2.390 16.443 1.00 90.56 113 GLN A N 1
ATOM 925 C CA . GLN A 1 113 ? 2.604 3.148 16.698 1.00 90.56 113 GLN A CA 1
ATOM 926 C C . GLN A 1 113 ? 3.827 2.239 16.883 1.00 90.56 113 GLN A C 1
ATOM 928 O O . GLN A 1 113 ? 4.928 2.588 16.458 1.00 90.56 113 GLN A O 1
ATOM 933 N N . ARG A 1 114 ? 3.651 1.067 17.508 1.00 83.25 114 ARG A N 1
ATOM 934 C CA . ARG A 1 114 ? 4.738 0.094 17.691 1.00 83.25 114 ARG A CA 1
ATOM 935 C C . ARG A 1 114 ? 5.102 -0.602 16.383 1.00 83.25 114 ARG A C 1
ATOM 937 O O . ARG A 1 114 ? 6.291 -0.777 16.113 1.00 83.25 114 ARG A O 1
ATOM 944 N N . ASN A 1 115 ? 4.111 -0.952 15.565 1.00 84.06 115 ASN A N 1
ATOM 945 C CA . ASN A 1 115 ? 4.337 -1.606 14.274 1.00 84.06 115 ASN A CA 1
ATOM 946 C C . ASN A 1 115 ? 5.111 -0.709 13.305 1.00 84.06 115 ASN A C 1
ATOM 948 O O . ASN A 1 115 ? 6.046 -1.178 12.656 1.00 84.06 115 ASN A O 1
ATOM 952 N N . MET A 1 116 ? 4.798 0.591 13.279 1.00 83.38 116 MET A N 1
ATOM 953 C CA . MET A 1 116 ? 5.431 1.568 12.379 1.00 83.38 116 MET A CA 1
ATOM 954 C C . MET A 1 116 ? 6.941 1.751 12.590 1.00 83.38 116 MET A C 1
ATOM 956 O O . MET A 1 116 ? 7.616 2.341 11.753 1.00 83.38 116 MET A O 1
ATOM 960 N N . ILE A 1 117 ? 7.518 1.235 13.680 1.00 73.31 117 ILE A N 1
ATOM 961 C CA . ILE A 1 117 ? 8.972 1.294 13.907 1.00 73.31 117 ILE A CA 1
ATOM 962 C C . ILE A 1 117 ? 9.718 0.320 12.980 1.00 73.31 117 ILE A C 1
ATOM 964 O O . ILE A 1 117 ? 10.889 0.536 12.670 1.00 73.31 117 ILE A O 1
ATOM 968 N N . ARG A 1 118 ? 9.083 -0.789 12.582 1.00 67.88 118 ARG A N 1
ATOM 969 C CA . ARG A 1 118 ? 9.775 -1.930 11.950 1.00 67.88 118 ARG A CA 1
ATOM 970 C C . ARG A 1 118 ? 9.016 -2.581 10.798 1.00 67.88 118 ARG A C 1
ATOM 972 O O . ARG A 1 118 ? 9.531 -3.545 10.239 1.00 67.88 118 ARG A O 1
ATOM 979 N N . SER A 1 119 ? 7.818 -2.101 10.491 1.00 75.00 119 SER A N 1
ATOM 980 C CA . SER A 1 119 ? 6.919 -2.706 9.517 1.00 75.00 119 SER A CA 1
ATOM 981 C C . SER A 1 119 ? 6.369 -1.645 8.575 1.00 75.00 119 SER A C 1
ATOM 983 O O . SER A 1 119 ? 5.937 -0.584 9.024 1.00 75.00 119 SER A O 1
ATOM 985 N N . ASP A 1 120 ? 6.367 -1.958 7.287 1.00 78.94 120 ASP A N 1
ATOM 986 C CA . ASP A 1 120 ? 5.606 -1.306 6.220 1.00 78.94 120 ASP A CA 1
ATOM 987 C C . ASP A 1 120 ? 4.175 -1.877 6.118 1.00 78.94 120 ASP A C 1
ATOM 989 O O . ASP A 1 120 ? 3.529 -1.776 5.081 1.00 78.94 120 ASP A O 1
ATOM 993 N N . ASP A 1 121 ? 3.664 -2.485 7.198 1.00 84.44 121 ASP A N 1
ATOM 994 C CA . ASP A 1 121 ? 2.296 -3.006 7.275 1.00 84.44 121 ASP A CA 1
ATOM 995 C C . ASP A 1 121 ? 1.275 -1.983 6.768 1.00 84.44 121 ASP A C 1
ATOM 997 O O . ASP A 1 121 ? 1.343 -0.803 7.108 1.00 84.44 121 ASP A O 1
ATOM 1001 N N . GLY A 1 122 ? 0.328 -2.440 5.956 1.00 88.31 122 GLY A N 1
ATOM 1002 C CA . GLY A 1 122 ? -0.669 -1.600 5.304 1.00 88.31 122 GLY A CA 1
ATOM 1003 C C . GLY A 1 122 ? -0.233 -1.004 3.967 1.00 88.31 122 GLY A C 1
ATOM 1004 O O . GLY A 1 122 ? -1.118 -0.696 3.177 1.00 88.31 122 GLY A O 1
ATOM 1005 N N . LEU A 1 123 ? 1.068 -0.927 3.652 1.00 92.81 123 LEU A N 1
ATOM 1006 C CA . LEU A 1 123 ? 1.516 -0.381 2.367 1.00 92.81 123 LEU A CA 1
ATOM 1007 C C . LEU A 1 123 ? 0.962 -1.216 1.213 1.00 92.81 123 LEU A C 1
ATOM 1009 O O . LEU A 1 123 ? 0.276 -0.671 0.363 1.00 92.81 123 LEU A O 1
ATOM 1013 N N . TYR A 1 124 ? 1.144 -2.539 1.247 1.00 90.88 124 TYR A N 1
ATOM 1014 C CA . TYR A 1 124 ? 0.611 -3.457 0.233 1.00 90.88 124 TYR A CA 1
ATOM 1015 C C . TYR A 1 124 ? -0.891 -3.268 -0.079 1.00 90.88 124 TYR A C 1
ATOM 1017 O O . TYR A 1 124 ? -1.233 -3.053 -1.242 1.00 90.88 124 TYR A O 1
ATOM 1025 N N . PRO A 1 125 ? -1.824 -3.334 0.899 1.00 90.25 125 PRO A N 1
ATOM 1026 C CA . PRO A 1 125 ? -3.241 -3.126 0.603 1.00 90.25 125 PRO A CA 1
ATOM 1027 C C . PRO A 1 125 ? -3.606 -1.675 0.262 1.00 90.25 125 PRO A C 1
ATOM 1029 O O . PRO A 1 125 ? -4.624 -1.463 -0.399 1.00 90.25 125 PRO A O 1
ATOM 1032 N N . LEU A 1 126 ? -2.835 -0.681 0.713 1.00 92.56 126 LEU A N 1
ATOM 1033 C CA . LEU A 1 126 ? -3.107 0.723 0.398 1.00 92.56 126 LEU A CA 1
ATOM 1034 C C . LEU A 1 126 ? -2.594 1.119 -0.990 1.00 92.56 126 LEU A C 1
ATOM 1036 O O . LEU A 1 126 ? -3.260 1.903 -1.654 1.00 92.56 126 LEU A O 1
ATOM 1040 N N . SER A 1 127 ? -1.495 0.525 -1.457 1.00 93.19 127 SER A N 1
ATOM 1041 C CA . SER A 1 127 ? -0.941 0.744 -2.798 1.00 93.19 127 SER A CA 1
ATOM 1042 C C . SER A 1 127 ? -1.576 -0.127 -3.887 1.00 93.19 127 SER A C 1
ATOM 1044 O O . SER A 1 127 ? -1.109 -0.111 -5.018 1.00 93.19 127 SER A O 1
ATOM 1046 N N . GLY A 1 128 ? -2.631 -0.887 -3.561 1.00 86.94 128 GLY A N 1
ATOM 1047 C CA . GLY A 1 128 ? -3.491 -1.539 -4.557 1.00 86.94 128 GLY A CA 1
ATOM 1048 C C . GLY A 1 128 ? -3.592 -3.069 -4.501 1.00 86.94 128 GLY A C 1
ATOM 1049 O O . GLY A 1 128 ? -4.360 -3.653 -5.269 1.00 86.94 128 GLY A O 1
ATOM 1050 N N . ASP A 1 129 ? -2.940 -3.727 -3.530 1.00 85.88 129 ASP A N 1
ATOM 1051 C CA . ASP A 1 129 ? -3.096 -5.169 -3.257 1.00 85.88 129 ASP A CA 1
ATOM 1052 C C . ASP A 1 129 ? -2.732 -6.054 -4.477 1.00 85.88 129 ASP A C 1
ATOM 1054 O O . ASP A 1 129 ? -2.016 -5.630 -5.380 1.00 85.88 129 ASP A O 1
ATOM 1058 N N . ASN A 1 130 ? -3.213 -7.300 -4.531 1.00 82.25 130 ASN A N 1
ATOM 1059 C CA . ASN A 1 130 ? -2.939 -8.221 -5.642 1.00 82.25 130 ASN A CA 1
ATOM 1060 C C . ASN A 1 130 ? -3.285 -7.648 -7.023 1.00 82.25 130 ASN A C 1
ATOM 1062 O O . ASN A 1 130 ? -2.701 -8.075 -8.012 1.00 82.25 130 ASN A O 1
ATOM 1066 N N . ARG A 1 131 ? -4.262 -6.738 -7.114 1.00 82.25 131 ARG A N 1
ATOM 1067 C CA . ARG A 1 131 ? -4.670 -6.174 -8.403 1.00 82.25 131 ARG A CA 1
ATOM 1068 C C . ARG A 1 131 ? -3.506 -5.415 -9.042 1.00 82.25 131 ARG A C 1
ATOM 1070 O O . ARG A 1 131 ? -3.123 -5.737 -10.159 1.00 82.25 131 ARG A O 1
ATOM 1077 N N . THR A 1 132 ? -2.882 -4.541 -8.259 1.00 88.06 132 THR A N 1
ATOM 1078 C CA . THR A 1 132 ? -1.679 -3.806 -8.650 1.00 88.06 132 THR A CA 1
ATOM 1079 C C . THR A 1 132 ? -0.469 -4.723 -8.772 1.00 88.06 132 THR A C 1
ATOM 1081 O O . THR A 1 132 ? 0.173 -4.768 -9.813 1.00 88.06 132 THR A O 1
ATOM 1084 N N . TRP A 1 133 ? -0.175 -5.504 -7.733 1.00 88.12 133 TRP A N 1
ATOM 1085 C CA . TRP A 1 133 ? 1.136 -6.148 -7.607 1.00 88.12 133 TRP A CA 1
ATOM 1086 C C . TRP A 1 133 ? 1.255 -7.538 -8.246 1.00 88.12 133 TRP A C 1
ATOM 1088 O O . TRP A 1 133 ? 2.369 -8.033 -8.386 1.00 88.12 133 TRP A O 1
ATOM 1098 N N . GLU A 1 134 ? 0.144 -8.203 -8.578 1.00 82.12 134 GLU A N 1
ATOM 1099 C CA . GLU A 1 134 ? 0.148 -9.613 -9.016 1.00 82.12 134 GLU A CA 1
ATOM 1100 C C . GLU A 1 134 ? -0.657 -9.871 -10.303 1.00 82.12 134 GLU A C 1
ATOM 1102 O O . GLU A 1 134 ? -0.531 -10.949 -10.890 1.00 82.12 134 GLU A O 1
ATOM 1107 N N . PHE A 1 135 ? -1.516 -8.939 -10.735 1.00 78.81 135 PHE A N 1
ATOM 1108 C CA . PHE A 1 135 ? -2.447 -9.150 -11.853 1.00 78.81 135 PHE A CA 1
ATOM 1109 C C . PHE A 1 135 ? -2.245 -8.216 -13.055 1.00 78.81 135 PHE A C 1
ATOM 1111 O O . PHE A 1 135 ? -3.104 -8.202 -13.934 1.00 78.81 135 PHE A O 1
ATOM 1118 N N . GLY A 1 136 ? -1.103 -7.530 -13.134 1.00 74.12 136 GLY A N 1
ATOM 1119 C CA . GLY A 1 136 ? -0.656 -6.836 -14.348 1.00 74.12 136 GLY A CA 1
ATOM 1120 C C . GLY A 1 136 ? -1.102 -5.379 -14.488 1.00 74.12 136 GLY A C 1
ATOM 1121 O O . GLY A 1 136 ? -0.763 -4.759 -15.483 1.00 74.12 136 GLY A O 1
ATOM 1122 N N . ASP A 1 137 ? -1.796 -4.791 -13.504 1.00 84.44 137 ASP A N 1
ATOM 1123 C CA . ASP A 1 137 ? -2.162 -3.358 -13.545 1.00 84.44 137 ASP A CA 1
ATOM 1124 C C . ASP A 1 137 ? -0.915 -2.445 -13.669 1.00 84.44 137 ASP A C 1
ATOM 1126 O O . ASP A 1 137 ? -1.005 -1.344 -14.205 1.00 84.44 137 ASP A O 1
ATOM 1130 N N . LEU A 1 138 ? 0.252 -2.887 -13.179 1.00 90.50 138 LEU A N 1
ATOM 1131 C CA . LEU A 1 138 ? 1.516 -2.160 -13.345 1.00 90.50 138 LEU A CA 1
ATOM 1132 C C . LEU A 1 138 ? 2.123 -2.301 -14.746 1.00 90.50 138 LEU A C 1
ATOM 1134 O O . LEU A 1 138 ? 2.876 -1.419 -15.145 1.00 90.50 138 LEU A O 1
ATOM 1138 N N . ASP A 1 139 ? 1.808 -3.366 -15.485 1.00 88.50 139 ASP A N 1
ATOM 1139 C CA . ASP A 1 139 ? 2.379 -3.606 -16.816 1.00 88.50 139 ASP A CA 1
ATOM 1140 C C . ASP A 1 139 ? 1.856 -2.566 -17.817 1.00 88.50 139 ASP A C 1
ATOM 1142 O O . ASP A 1 139 ? 2.605 -2.085 -18.667 1.00 88.50 139 ASP A O 1
ATOM 1146 N N . ASP A 1 140 ? 0.585 -2.171 -17.682 1.00 90.25 140 ASP A N 1
ATOM 1147 C CA . ASP A 1 140 ? -0.025 -1.116 -18.497 1.00 90.25 140 ASP A CA 1
ATOM 1148 C C . ASP A 1 140 ? 0.631 0.248 -18.221 1.00 90.25 140 ASP A C 1
ATOM 1150 O O . ASP A 1 140 ? 1.007 0.948 -19.161 1.00 90.25 140 ASP A O 1
ATOM 1154 N N . LEU A 1 141 ? 0.827 0.597 -16.942 1.00 92.44 141 LEU A N 1
ATOM 1155 C CA . LEU A 1 141 ? 1.518 1.832 -16.545 1.00 92.44 141 LEU A CA 1
ATOM 1156 C C . LEU A 1 141 ? 2.967 1.843 -17.042 1.00 92.44 141 LEU A C 1
ATOM 1158 O O . LEU A 1 141 ? 3.416 2.816 -17.635 1.00 92.44 141 LEU A O 1
ATOM 1162 N N . PHE A 1 142 ? 3.677 0.729 -16.868 1.00 95.69 142 PHE A N 1
ATOM 1163 C CA . PHE A 1 142 ? 5.049 0.584 -17.340 1.00 95.69 142 PHE A CA 1
ATOM 1164 C C . PHE A 1 142 ? 5.146 0.706 -18.865 1.00 95.69 142 PHE A C 1
ATOM 1166 O O . PHE A 1 142 ? 6.035 1.387 -19.368 1.00 95.69 142 PHE A O 1
ATOM 1173 N N . SER A 1 143 ? 4.218 0.090 -19.607 1.00 94.25 143 SER A N 1
ATOM 1174 C CA . SER A 1 143 ? 4.139 0.218 -21.070 1.00 94.25 143 SER A CA 1
ATOM 1175 C C . SER A 1 143 ? 4.024 1.675 -21.507 1.00 94.25 143 SER A C 1
ATOM 1177 O O . SER A 1 143 ? 4.640 2.085 -22.491 1.00 94.25 143 SER A O 1
ATOM 1179 N N . GLU A 1 144 ? 3.171 2.430 -20.816 1.00 94.62 144 GLU A N 1
ATOM 1180 C CA . GLU A 1 144 ? 2.916 3.835 -21.106 1.00 94.62 144 GLU A CA 1
ATOM 1181 C C . GLU A 1 144 ? 4.164 4.680 -20.837 1.00 94.62 144 GLU A C 1
ATOM 1183 O O . GLU A 1 144 ? 4.605 5.396 -21.735 1.00 94.62 144 GLU A O 1
ATOM 1188 N N . ASP A 1 145 ? 4.790 4.522 -19.670 1.00 95.12 145 ASP A N 1
ATOM 1189 C CA . ASP A 1 145 ? 5.996 5.271 -19.299 1.00 95.12 145 ASP A CA 1
ATOM 1190 C C . ASP A 1 145 ? 7.174 4.947 -20.224 1.00 95.12 145 ASP A C 1
ATOM 1192 O O . ASP A 1 145 ? 7.862 5.856 -20.695 1.00 95.12 145 ASP A O 1
ATOM 1196 N N . VAL A 1 146 ? 7.364 3.670 -20.586 1.00 95.88 146 VAL A N 1
ATOM 1197 C CA . VAL A 1 146 ? 8.388 3.285 -21.567 1.00 95.88 146 VAL A CA 1
ATOM 1198 C C . VAL A 1 146 ? 8.165 4.013 -22.891 1.00 95.88 146 VAL A C 1
ATOM 1200 O O . VAL A 1 146 ? 9.100 4.599 -23.432 1.00 95.88 146 VAL A O 1
ATOM 1203 N N . ARG A 1 147 ? 6.936 4.030 -23.417 1.00 94.00 147 ARG A N 1
ATOM 1204 C CA . ARG A 1 147 ? 6.642 4.734 -24.676 1.00 94.00 147 ARG A CA 1
ATOM 1205 C C . ARG A 1 147 ? 6.853 6.234 -24.557 1.00 94.00 147 ARG A C 1
ATOM 1207 O O . ARG A 1 147 ? 7.466 6.807 -25.453 1.00 94.00 147 ARG A O 1
ATOM 1214 N N . ASN A 1 148 ? 6.405 6.839 -23.461 1.00 94.00 148 ASN A N 1
ATOM 1215 C CA . ASN A 1 148 ? 6.544 8.271 -23.216 1.00 94.00 148 ASN A CA 1
ATOM 1216 C C . ASN A 1 148 ? 8.017 8.702 -23.232 1.00 94.00 148 ASN A C 1
ATOM 1218 O O . ASN A 1 148 ? 8.358 9.639 -23.950 1.00 94.00 148 ASN A O 1
ATOM 1222 N N . PHE A 1 149 ? 8.898 7.970 -22.544 1.00 94.81 149 PHE A N 1
ATOM 1223 C CA . PHE A 1 149 ? 10.340 8.245 -22.548 1.00 94.81 149 PHE A CA 1
ATOM 1224 C C . PHE A 1 149 ? 11.022 8.028 -23.905 1.00 94.81 149 PHE A C 1
ATOM 1226 O O . PHE A 1 149 ? 12.049 8.636 -24.212 1.00 94.81 149 PHE A O 1
ATOM 1233 N N . LEU A 1 150 ? 10.500 7.112 -24.721 1.00 91.25 150 LEU A N 1
ATOM 1234 C CA . LEU A 1 150 ? 11.004 6.899 -26.076 1.00 91.25 150 LEU A CA 1
ATOM 1235 C C . LEU A 1 150 ? 10.495 7.979 -27.046 1.00 91.25 150 LEU A C 1
ATOM 1237 O O . LEU A 1 150 ? 11.192 8.315 -28.003 1.00 91.25 150 LEU A O 1
ATOM 1241 N N . ASP A 1 151 ? 9.294 8.518 -26.818 1.00 91.12 151 ASP A N 1
ATOM 1242 C CA . ASP A 1 151 ? 8.671 9.564 -27.636 1.00 91.12 151 ASP A CA 1
ATOM 1243 C C . ASP A 1 151 ? 9.183 10.972 -27.328 1.00 91.12 151 ASP A C 1
ATOM 1245 O O . ASP A 1 151 ? 9.292 11.799 -28.237 1.00 91.12 151 ASP A O 1
ATOM 1249 N N . ASP A 1 152 ? 9.499 11.260 -26.067 1.00 91.19 152 ASP A N 1
ATOM 1250 C CA . ASP A 1 152 ? 9.946 12.586 -25.637 1.00 91.19 152 ASP A CA 1
ATOM 1251 C C . ASP A 1 152 ? 11.431 12.868 -25.938 1.00 91.19 152 ASP A C 1
ATOM 1253 O O . ASP A 1 152 ? 11.891 14.006 -25.802 1.00 91.19 152 ASP A O 1
ATOM 1257 N N . GLY A 1 153 ? 12.170 11.855 -26.400 1.00 83.06 153 GLY A N 1
ATOM 1258 C CA . GLY A 1 153 ? 13.588 11.962 -26.728 1.00 83.06 153 GLY A CA 1
ATOM 1259 C C . GLY A 1 153 ? 14.508 11.964 -25.505 1.00 83.06 153 GLY A C 1
ATOM 1260 O O . GLY A 1 153 ? 15.642 12.433 -25.608 1.00 83.06 153 GLY A O 1
ATOM 1261 N N . SER A 1 154 ? 14.058 11.433 -24.362 1.00 90.25 154 SER A N 1
ATOM 1262 C CA . SER A 1 154 ? 14.879 11.255 -23.153 1.00 90.25 154 SER A CA 1
ATOM 1263 C C . SER A 1 154 ? 16.113 10.377 -23.382 1.00 90.25 154 SER A C 1
ATOM 1265 O O . SER A 1 154 ? 17.092 10.473 -22.637 1.00 90.25 154 SER A O 1
ATOM 1267 N N . PHE A 1 155 ? 16.089 9.544 -24.425 1.00 90.62 155 PHE A N 1
ATOM 1268 C CA . PHE A 1 155 ? 17.164 8.635 -24.803 1.00 90.62 155 PHE A CA 1
ATOM 1269 C C . PHE A 1 155 ? 17.589 8.845 -26.259 1.00 90.62 155 PHE A C 1
ATOM 1271 O O . PHE A 1 155 ? 16.751 8.972 -27.150 1.00 90.62 155 PHE A O 1
ATOM 1278 N N . ASP A 1 156 ? 18.902 8.825 -26.509 1.00 87.31 156 ASP A N 1
ATOM 1279 C CA . ASP A 1 156 ? 19.455 8.816 -27.867 1.00 87.31 156 ASP A CA 1
ATOM 1280 C C . ASP A 1 156 ? 19.476 7.378 -28.394 1.00 87.31 156 ASP A C 1
ATOM 1282 O O . ASP A 1 156 ? 20.245 6.533 -27.925 1.00 87.31 156 ASP A O 1
ATOM 1286 N N . ILE A 1 157 ? 18.568 7.084 -29.323 1.00 86.44 157 ILE A N 1
ATOM 1287 C CA . ILE A 1 157 ? 18.313 5.733 -29.819 1.00 86.44 157 ILE A CA 1
ATOM 1288 C C . ILE A 1 157 ? 18.603 5.673 -31.310 1.00 86.44 157 ILE A C 1
ATOM 1290 O O . ILE A 1 157 ? 18.098 6.470 -32.098 1.00 86.44 157 ILE A O 1
ATOM 1294 N N . GLU A 1 158 ? 19.394 4.674 -31.696 1.00 86.06 158 GLU A N 1
ATOM 1295 C CA . GLU A 1 158 ? 19.695 4.394 -33.096 1.00 86.06 158 GLU A CA 1
ATOM 1296 C C . GLU A 1 158 ? 18.410 4.132 -33.902 1.00 86.06 158 GLU A C 1
ATOM 1298 O O . GLU A 1 158 ? 17.507 3.409 -33.465 1.00 86.06 158 GLU A O 1
ATOM 1303 N N . GLU A 1 159 ? 18.343 4.708 -35.104 1.00 81.12 159 GLU A N 1
ATOM 1304 C CA . GLU A 1 159 ? 17.190 4.595 -35.995 1.00 81.12 159 GLU A CA 1
ATOM 1305 C C . GLU A 1 159 ? 16.825 3.120 -36.246 1.00 81.12 159 GLU A C 1
ATOM 1307 O O . GLU A 1 159 ? 17.670 2.290 -36.581 1.00 81.12 159 GLU A O 1
ATOM 1312 N N . GLY A 1 160 ? 15.548 2.782 -36.055 1.00 83.44 160 GLY A N 1
ATOM 1313 C CA . GLY A 1 160 ? 15.036 1.420 -36.229 1.00 83.44 160 GLY A CA 1
ATOM 1314 C C . GLY A 1 160 ? 15.208 0.479 -35.029 1.00 83.44 160 GLY A C 1
ATOM 1315 O O . GLY A 1 160 ? 14.672 -0.623 -35.081 1.00 83.44 160 GLY A O 1
ATOM 1316 N N . LYS A 1 161 ? 15.877 0.886 -33.937 1.00 89.25 161 LYS A N 1
ATOM 1317 C CA . LYS A 1 161 ? 16.020 0.051 -32.720 1.00 89.25 161 LYS A CA 1
ATOM 1318 C C . LYS A 1 161 ? 14.970 0.286 -31.639 1.00 89.25 161 LYS A C 1
ATOM 1320 O O . LYS A 1 161 ? 14.986 -0.395 -30.617 1.00 89.25 161 LYS A O 1
ATOM 1325 N N . ARG A 1 162 ? 14.055 1.228 -31.859 1.00 89.69 162 ARG A N 1
ATOM 1326 C CA . ARG A 1 162 ? 13.041 1.623 -30.877 1.00 89.69 162 ARG A CA 1
ATOM 1327 C C . ARG A 1 162 ? 12.192 0.445 -30.393 1.00 89.69 162 ARG A C 1
ATOM 1329 O O . ARG A 1 162 ? 12.159 0.193 -29.196 1.00 89.69 162 ARG A O 1
ATOM 1336 N N . ASP A 1 163 ? 11.570 -0.287 -31.315 1.00 90.06 163 ASP A N 1
ATOM 1337 C CA . ASP A 1 163 ? 10.676 -1.403 -30.974 1.00 90.06 163 ASP A CA 1
ATOM 1338 C C . ASP A 1 163 ? 11.423 -2.523 -30.234 1.00 90.06 163 ASP A C 1
ATOM 1340 O O . ASP A 1 163 ? 10.868 -3.184 -29.361 1.00 90.06 163 ASP A O 1
ATOM 1344 N N . GLU A 1 164 ? 12.701 -2.745 -30.557 1.00 91.62 164 GLU A N 1
ATOM 1345 C CA . GLU A 1 164 ? 13.528 -3.709 -29.827 1.00 91.62 164 GLU A CA 1
ATOM 1346 C C . GLU A 1 164 ? 13.801 -3.247 -28.395 1.00 91.62 164 GLU A C 1
ATOM 1348 O O . GLU A 1 164 ? 13.680 -4.046 -27.475 1.00 91.62 164 GLU A O 1
ATOM 1353 N N . ILE A 1 165 ? 14.140 -1.970 -28.195 1.00 92.94 165 ILE A N 1
ATOM 1354 C CA . ILE A 1 165 ? 14.406 -1.407 -26.863 1.00 92.94 165 ILE A CA 1
ATOM 1355 C C . ILE A 1 165 ? 13.140 -1.411 -26.000 1.00 92.94 165 ILE A C 1
ATOM 1357 O O . ILE A 1 165 ? 13.225 -1.764 -24.827 1.00 92.94 165 ILE A O 1
ATOM 1361 N N . GLU A 1 166 ? 11.979 -1.069 -26.569 1.00 93.31 166 GLU A N 1
ATOM 1362 C CA . GLU A 1 166 ? 10.689 -1.147 -25.866 1.00 93.31 166 GLU A CA 1
ATOM 1363 C C . GLU A 1 166 ? 10.414 -2.576 -25.373 1.00 93.31 166 GLU A C 1
ATOM 1365 O O . GLU A 1 166 ? 10.043 -2.768 -24.217 1.00 93.31 166 GLU A O 1
ATOM 1370 N N . ASN A 1 167 ? 10.649 -3.586 -26.217 1.00 92.56 167 ASN A N 1
ATOM 1371 C CA . ASN A 1 167 ? 10.458 -4.987 -25.835 1.00 92.56 167 ASN A CA 1
ATOM 1372 C C . ASN A 1 167 ? 11.495 -5.459 -24.804 1.00 92.56 167 ASN A C 1
ATOM 1374 O O . ASN A 1 167 ? 11.129 -6.095 -23.817 1.00 92.56 167 ASN A O 1
ATOM 1378 N N . ASP A 1 168 ? 12.773 -5.130 -25.001 1.00 94.50 168 ASP A N 1
ATOM 1379 C CA . ASP A 1 168 ? 13.861 -5.561 -24.117 1.00 94.50 168 ASP A CA 1
ATOM 1380 C C . ASP A 1 168 ? 13.774 -4.897 -22.731 1.00 94.50 168 ASP A C 1
ATOM 1382 O O . ASP A 1 168 ? 14.234 -5.473 -21.745 1.00 94.50 168 ASP A O 1
ATOM 1386 N N . ALA A 1 169 ? 13.160 -3.713 -22.609 1.00 94.25 169 ALA A N 1
ATOM 1387 C CA . ALA A 1 169 ? 12.959 -3.043 -21.323 1.00 94.25 169 ALA A CA 1
ATOM 1388 C C . ALA A 1 169 ? 12.220 -3.941 -20.306 1.00 94.25 169 ALA A C 1
ATOM 1390 O O . ALA A 1 169 ? 12.567 -3.954 -19.122 1.00 94.25 169 ALA A O 1
ATOM 1391 N N . TYR A 1 170 ? 11.273 -4.769 -20.753 1.00 91.88 170 TYR A N 1
ATOM 1392 C CA . TYR A 1 170 ? 10.557 -5.700 -19.873 1.00 91.88 170 TYR A CA 1
ATOM 1393 C C . TYR A 1 170 ? 11.470 -6.715 -19.182 1.00 91.88 170 TYR A C 1
ATOM 1395 O O . TYR A 1 170 ? 11.215 -7.083 -18.036 1.00 91.88 170 TYR A O 1
ATOM 1403 N N . ASP A 1 171 ? 12.554 -7.136 -19.836 1.00 93.50 171 ASP A N 1
ATOM 1404 C CA . ASP A 1 171 ? 13.500 -8.098 -19.264 1.00 93.50 171 ASP A CA 1
ATOM 1405 C C . ASP A 1 171 ? 14.340 -7.488 -18.127 1.00 93.50 171 ASP A C 1
ATOM 1407 O O . ASP A 1 171 ? 14.943 -8.213 -17.327 1.00 93.50 171 ASP A O 1
ATOM 1411 N N . TYR A 1 172 ? 14.386 -6.155 -18.040 1.00 94.56 172 TYR A N 1
ATOM 1412 C CA . TYR A 1 172 ? 15.221 -5.415 -17.093 1.00 94.56 172 TYR A CA 1
ATOM 1413 C C . TYR A 1 172 ? 14.456 -4.742 -15.948 1.00 94.56 172 TYR A C 1
ATOM 1415 O O . TYR A 1 172 ? 15.108 -4.268 -15.006 1.00 94.56 172 TYR A O 1
ATOM 1423 N N . ALA A 1 173 ? 13.125 -4.702 -16.013 1.00 94.12 173 ALA A N 1
ATOM 1424 C CA . ALA A 1 173 ? 12.271 -4.103 -14.993 1.00 94.12 173 ALA A CA 1
ATOM 1425 C C . ALA A 1 173 ? 12.017 -5.059 -13.811 1.00 94.12 173 ALA A C 1
ATOM 1427 O O . ALA A 1 173 ? 11.758 -6.249 -13.999 1.00 94.12 173 A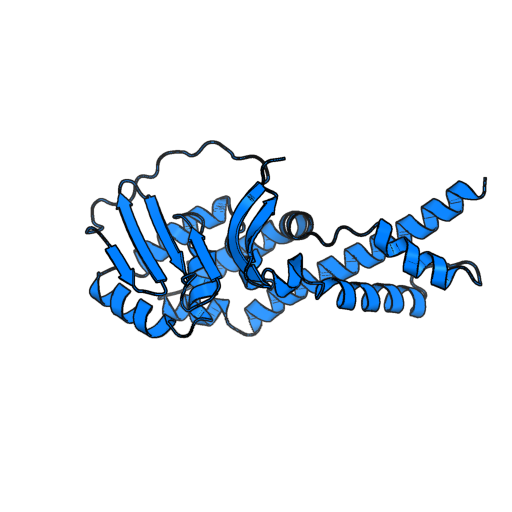LA A O 1
ATOM 1428 N N . ASP A 1 174 ? 12.044 -4.545 -12.574 1.00 92.38 174 ASP A N 1
ATOM 1429 C CA . ASP A 1 174 ? 11.597 -5.278 -11.377 1.00 92.38 174 ASP A CA 1
ATOM 1430 C C . ASP A 1 174 ? 10.426 -4.542 -10.718 1.00 92.38 174 ASP A C 1
ATOM 1432 O O . ASP A 1 174 ? 10.587 -3.855 -9.705 1.00 92.38 174 ASP A O 1
ATOM 1436 N N . LEU A 1 175 ? 9.226 -4.747 -11.271 1.00 91.81 175 LEU A N 1
ATOM 1437 C CA . LEU A 1 175 ? 7.962 -4.177 -10.781 1.00 91.81 175 LEU A CA 1
ATOM 1438 C C . LEU A 1 175 ? 7.402 -4.897 -9.537 1.00 91.81 175 LEU A C 1
ATOM 1440 O O . LEU A 1 175 ? 6.218 -4.791 -9.213 1.00 91.81 175 LEU A O 1
ATOM 1444 N N . SER A 1 176 ? 8.223 -5.660 -8.807 1.00 91.44 176 SER A N 1
ATOM 1445 C CA . SER A 1 176 ? 7.744 -6.393 -7.635 1.00 91.44 176 SER A CA 1
ATOM 1446 C C . SER A 1 176 ? 7.448 -5.474 -6.446 1.00 91.44 176 SER A C 1
ATOM 1448 O O . SER A 1 176 ? 8.203 -4.548 -6.131 1.00 91.44 176 SER A O 1
ATOM 1450 N N . TYR A 1 177 ? 6.415 -5.818 -5.663 1.00 91.88 177 TYR A N 1
ATOM 1451 C CA . TYR A 1 177 ? 6.128 -5.127 -4.396 1.00 91.88 177 TYR A CA 1
ATOM 1452 C C . TYR A 1 177 ? 7.349 -5.083 -3.464 1.00 91.88 177 TYR A C 1
ATOM 1454 O O . TYR A 1 177 ? 7.566 -4.115 -2.742 1.00 91.88 177 TYR A O 1
ATOM 1462 N N . GLY A 1 178 ? 8.176 -6.133 -3.470 1.00 91.81 178 GLY A N 1
ATOM 1463 C CA . GLY A 1 178 ? 9.373 -6.193 -2.633 1.00 91.81 178 GLY A CA 1
ATOM 1464 C C . GLY A 1 178 ? 10.435 -5.152 -3.000 1.00 91.81 178 GLY A C 1
ATOM 1465 O O . GLY A 1 178 ? 11.206 -4.751 -2.123 1.00 91.81 178 GLY A O 1
ATOM 1466 N N . ASN A 1 179 ? 10.495 -4.730 -4.265 1.00 92.19 179 ASN A N 1
ATOM 1467 C CA . ASN A 1 179 ? 11.359 -3.645 -4.718 1.00 92.19 179 ASN A CA 1
ATOM 1468 C C . ASN A 1 179 ? 10.735 -2.280 -4.377 1.00 92.19 179 ASN A C 1
ATOM 1470 O O . ASN A 1 179 ? 11.376 -1.467 -3.708 1.00 92.19 179 ASN A O 1
ATOM 1474 N N . PHE A 1 180 ? 9.444 -2.100 -4.670 1.00 95.00 180 PHE A N 1
ATOM 1475 C CA . PHE A 1 180 ? 8.672 -0.912 -4.288 1.00 95.00 180 PHE A CA 1
ATOM 1476 C C . PHE A 1 180 ? 8.759 -0.596 -2.785 1.00 95.00 180 PHE A C 1
ATOM 1478 O O . PHE A 1 180 ? 9.165 0.496 -2.382 1.00 95.00 180 PHE A O 1
ATOM 1485 N N . ALA A 1 181 ? 8.459 -1.577 -1.931 1.00 93.31 181 ALA A N 1
ATOM 1486 C CA . ALA A 1 181 ? 8.480 -1.428 -0.478 1.00 93.31 181 ALA A CA 1
ATOM 1487 C C . ALA A 1 181 ? 9.879 -1.101 0.064 1.00 93.31 181 ALA A C 1
ATOM 1489 O O . ALA A 1 181 ? 10.014 -0.427 1.086 1.00 93.31 181 ALA A O 1
ATOM 1490 N N . ARG A 1 182 ? 10.941 -1.548 -0.617 1.00 92.81 182 ARG A N 1
ATOM 1491 C CA . ARG A 1 182 ? 12.320 -1.199 -0.250 1.00 92.81 182 ARG A CA 1
ATOM 1492 C C . ARG A 1 182 ? 12.614 0.275 -0.510 1.00 92.81 182 ARG A C 1
ATOM 1494 O O . ARG A 1 182 ? 13.362 0.869 0.261 1.00 92.81 182 ARG A O 1
ATOM 1501 N N . LYS A 1 183 ? 12.045 0.834 -1.578 1.00 94.75 183 LYS A N 1
ATOM 1502 C CA . LYS A 1 183 ? 12.250 2.222 -1.992 1.00 94.75 183 LYS A CA 1
ATOM 1503 C C . LYS A 1 183 ? 11.387 3.196 -1.188 1.00 94.75 183 LYS A C 1
ATOM 1505 O O . LYS A 1 183 ? 11.922 4.132 -0.609 1.00 94.75 183 LYS A O 1
ATOM 1510 N N . TYR A 1 184 ? 10.086 2.925 -1.074 1.00 95.19 184 TYR A N 1
ATOM 1511 C CA . TYR A 1 184 ? 9.112 3.856 -0.483 1.00 95.19 184 TYR A CA 1
ATOM 1512 C C . TYR A 1 184 ? 8.637 3.483 0.922 1.00 95.19 184 TYR A C 1
ATOM 1514 O O . TYR A 1 184 ? 7.927 4.257 1.567 1.00 95.19 184 TYR A O 1
ATOM 1522 N N . GLY A 1 185 ? 9.046 2.328 1.456 1.00 93.69 185 GLY A N 1
ATOM 1523 C CA . GLY A 1 185 ? 8.597 1.874 2.772 1.00 93.69 185 GLY A CA 1
ATOM 1524 C C . GLY A 1 185 ? 8.922 2.855 3.902 1.00 93.69 185 GLY A C 1
ATOM 1525 O O . GLY A 1 185 ? 8.172 2.939 4.872 1.00 93.69 185 GLY A O 1
ATOM 1526 N N . ASP A 1 186 ? 10.022 3.602 3.809 1.00 92.56 186 ASP A N 1
ATOM 1527 C CA . ASP A 1 186 ? 10.411 4.595 4.816 1.00 92.56 186 ASP A CA 1
ATOM 1528 C C . ASP A 1 186 ? 9.510 5.834 4.780 1.00 92.56 186 ASP A C 1
ATOM 1530 O O . ASP A 1 186 ? 9.092 6.317 5.836 1.00 92.56 186 ASP A O 1
ATOM 1534 N N . ASP A 1 187 ? 9.176 6.319 3.587 1.00 94.56 187 ASP A N 1
ATOM 1535 C CA . ASP A 1 187 ? 8.321 7.492 3.403 1.00 94.56 187 ASP A CA 1
ATOM 1536 C C . ASP A 1 187 ? 6.868 7.178 3.752 1.00 94.56 187 ASP A C 1
ATOM 1538 O O . ASP A 1 187 ? 6.249 7.919 4.520 1.00 94.56 187 ASP A O 1
ATOM 1542 N N . TYR A 1 188 ? 6.383 6.000 3.357 1.00 95.31 188 TYR A N 1
ATOM 1543 C CA . TYR A 1 188 ? 5.109 5.463 3.828 1.00 95.31 188 TYR A CA 1
ATOM 1544 C C . TYR A 1 188 ? 5.032 5.415 5.363 1.00 95.31 188 TYR A C 1
ATOM 1546 O O . TYR A 1 188 ? 4.053 5.867 5.962 1.00 95.31 188 TYR A O 1
ATOM 1554 N N . ARG A 1 189 ? 6.075 4.915 6.044 1.00 92.94 189 ARG A N 1
ATOM 1555 C CA . ARG A 1 189 ? 6.076 4.849 7.517 1.00 92.94 189 ARG A CA 1
ATOM 1556 C C . ARG A 1 189 ? 6.059 6.233 8.159 1.00 92.94 189 ARG A C 1
ATOM 1558 O O . ARG A 1 189 ? 5.422 6.393 9.201 1.00 92.94 189 ARG A O 1
ATOM 1565 N N . LYS A 1 190 ? 6.721 7.237 7.569 1.00 93.62 190 LYS A N 1
ATOM 1566 C CA . LYS A 1 190 ? 6.644 8.631 8.046 1.00 93.62 190 LYS A CA 1
ATOM 1567 C C . LYS A 1 190 ? 5.224 9.181 7.896 1.00 93.62 190 LYS A C 1
ATOM 1569 O O . LYS A 1 190 ? 4.691 9.715 8.871 1.00 93.62 190 LYS A O 1
ATOM 1574 N N . LEU A 1 191 ? 4.613 8.992 6.725 1.00 95.19 191 LEU A N 1
ATOM 1575 C CA . LEU A 1 191 ? 3.239 9.402 6.429 1.00 95.19 191 LEU A CA 1
ATOM 1576 C C . LEU A 1 191 ? 2.252 8.780 7.428 1.00 95.19 191 LEU A C 1
ATOM 1578 O O . LEU A 1 191 ? 1.533 9.489 8.138 1.00 95.19 191 LEU A O 1
ATOM 1582 N N . MET A 1 192 ? 2.279 7.452 7.564 1.00 95.38 192 MET A N 1
ATOM 1583 C CA . MET A 1 192 ? 1.382 6.729 8.466 1.00 95.38 192 MET A CA 1
ATOM 1584 C C . MET A 1 192 ? 1.597 7.068 9.925 1.00 95.38 192 MET A C 1
ATOM 1586 O O . MET A 1 192 ? 0.624 7.238 10.660 1.00 95.38 192 MET A O 1
ATOM 1590 N N . LYS A 1 193 ? 2.848 7.233 10.358 1.00 94.44 193 LYS A N 1
ATOM 1591 C CA . LYS A 1 193 ? 3.132 7.681 11.718 1.00 94.44 193 LYS A CA 1
ATOM 1592 C C . LYS A 1 193 ? 2.491 9.038 12.004 1.00 94.44 193 LYS A C 1
ATOM 1594 O O . LYS A 1 193 ? 1.836 9.176 13.034 1.00 94.44 193 LYS A O 1
ATOM 1599 N N . GLY A 1 194 ? 2.618 10.000 11.090 1.00 94.81 194 GLY A N 1
ATOM 1600 C CA . GLY A 1 194 ? 1.971 11.306 11.224 1.00 94.81 194 GLY A CA 1
ATOM 1601 C C . GLY A 1 194 ? 0.450 11.193 11.366 1.00 94.81 194 GLY A C 1
ATOM 1602 O O . GLY A 1 194 ? -0.147 11.851 12.218 1.00 94.81 194 GLY A O 1
ATOM 1603 N N . ILE A 1 195 ? -0.180 10.315 10.589 1.00 96.38 195 ILE A N 1
ATOM 1604 C CA . ILE A 1 195 ? -1.632 10.096 10.637 1.00 96.38 195 ILE A CA 1
ATOM 1605 C C . ILE A 1 195 ? -2.058 9.430 11.951 1.00 96.38 195 ILE A C 1
ATOM 1607 O O . ILE A 1 195 ? -2.974 9.912 12.619 1.00 96.38 195 ILE A O 1
ATOM 1611 N N . ILE A 1 196 ? -1.362 8.374 12.376 1.00 95.81 196 ILE A N 1
ATOM 1612 C CA . ILE A 1 196 ? -1.635 7.669 13.636 1.00 95.81 196 ILE A CA 1
ATOM 1613 C C . ILE A 1 196 ? -1.474 8.613 14.836 1.00 95.81 196 ILE A C 1
ATOM 1615 O O . ILE A 1 196 ? -2.311 8.626 15.746 1.00 95.81 196 ILE A O 1
ATOM 1619 N N . ASP A 1 197 ? -0.406 9.412 14.852 1.00 95.12 197 ASP A N 1
ATOM 1620 C CA . ASP A 1 197 ? -0.084 10.309 15.961 1.00 95.12 197 ASP A CA 1
ATOM 1621 C C . ASP A 1 197 ? -1.119 11.434 16.101 1.00 95.12 197 ASP A C 1
ATOM 1623 O O . ASP A 1 197 ? -1.496 11.764 17.231 1.00 95.12 197 ASP A O 1
ATOM 1627 N N . ASN A 1 198 ? -1.660 11.935 14.988 1.00 96.06 198 ASN A N 1
ATOM 1628 C CA . ASN A 1 198 ? -2.626 13.035 14.977 1.00 96.06 198 ASN A CA 1
ATOM 1629 C C . ASN A 1 198 ? -4.095 12.600 15.092 1.00 96.06 198 ASN A C 1
ATOM 1631 O O . ASN A 1 198 ? -4.924 13.397 15.536 1.00 96.06 198 ASN A O 1
ATOM 1635 N N . ALA A 1 199 ? -4.426 11.352 14.749 1.00 97.31 199 ALA A N 1
ATOM 1636 C CA . ALA A 1 199 ? -5.802 10.873 14.804 1.00 97.31 199 ALA A CA 1
ATOM 1637 C C . ALA A 1 199 ? -6.348 10.817 16.245 1.00 97.31 199 ALA A C 1
ATOM 1639 O O . ALA A 1 199 ? -5.745 10.230 17.159 1.00 97.31 199 ALA A O 1
ATOM 1640 N N . LYS A 1 200 ? -7.532 11.409 16.438 1.00 95.75 200 LYS A N 1
ATOM 1641 C CA . LYS A 1 200 ? -8.230 11.537 17.732 1.00 95.75 200 LYS A CA 1
ATOM 1642 C C . LYS A 1 200 ? -9.141 10.353 18.049 1.00 95.75 200 LYS A C 1
ATOM 1644 O O . LYS A 1 200 ? -9.505 10.145 19.204 1.00 95.75 200 LYS A O 1
ATOM 1649 N N . SER A 1 201 ? -9.531 9.587 17.036 1.00 95.19 201 SER A N 1
ATOM 1650 C CA . SER A 1 201 ? -10.392 8.410 17.163 1.00 95.19 201 SER A CA 1
ATOM 1651 C C . SER A 1 201 ? -10.108 7.413 16.042 1.00 95.19 201 SER A C 1
ATOM 1653 O O . SER A 1 201 ? -9.442 7.758 15.068 1.00 95.19 201 SER A O 1
ATOM 1655 N N . LEU A 1 202 ? -10.656 6.199 16.149 1.00 93.69 202 LEU A N 1
ATOM 1656 C CA . LEU A 1 202 ? -10.562 5.215 15.071 1.00 93.69 202 LEU A CA 1
ATOM 1657 C C . LEU A 1 202 ? -11.241 5.718 13.787 1.00 93.69 202 LEU A C 1
ATOM 1659 O O . LEU A 1 202 ? -10.661 5.586 12.722 1.00 93.69 202 LEU A O 1
ATOM 1663 N N . ASN A 1 203 ? -12.409 6.358 13.877 1.00 93.69 203 ASN A N 1
ATOM 1664 C CA . ASN A 1 203 ? -13.084 6.905 12.692 1.00 93.69 203 ASN A CA 1
ATOM 1665 C C . ASN A 1 203 ? -12.274 8.026 12.033 1.00 93.69 203 ASN A C 1
ATOM 1667 O O . ASN A 1 203 ? -12.197 8.090 10.817 1.00 93.69 203 ASN A O 1
ATOM 1671 N N . ASP A 1 204 ? -11.657 8.895 12.835 1.00 95.75 204 ASP A N 1
ATOM 1672 C CA . ASP A 1 204 ? -10.773 9.957 12.336 1.00 95.75 204 ASP A CA 1
ATOM 1673 C C . ASP A 1 204 ? -9.562 9.365 11.598 1.00 95.75 204 ASP A C 1
ATOM 1675 O O . ASP A 1 204 ? -9.220 9.790 10.499 1.00 95.75 204 ASP A O 1
ATOM 1679 N N . PHE A 1 205 ? -8.970 8.311 12.165 1.00 96.50 205 PHE A N 1
ATOM 1680 C CA . PHE A 1 205 ? -7.897 7.558 11.526 1.00 96.50 205 PHE A CA 1
ATOM 1681 C C . PHE A 1 205 ? -8.333 6.929 10.193 1.00 96.50 205 PHE A C 1
ATOM 1683 O O . PHE A 1 205 ? -7.666 7.136 9.182 1.00 96.50 205 PHE A O 1
ATOM 1690 N N . LEU A 1 206 ? -9.453 6.201 10.188 1.00 94.94 206 LEU A N 1
ATOM 1691 C CA . LEU A 1 206 ? -9.996 5.526 9.006 1.00 94.94 206 LEU A CA 1
ATOM 1692 C C . LEU A 1 206 ? -10.342 6.520 7.886 1.00 94.94 206 LEU A C 1
ATOM 1694 O O . LEU A 1 206 ? -9.886 6.369 6.756 1.00 94.94 206 LEU A O 1
ATOM 1698 N N . ASN A 1 207 ? -11.020 7.619 8.227 1.00 94.50 207 ASN A N 1
ATOM 1699 C CA . ASN A 1 207 ? -11.306 8.699 7.283 1.00 94.50 207 ASN A CA 1
ATOM 1700 C C . ASN A 1 207 ? -10.026 9.306 6.694 1.00 94.50 207 ASN A C 1
ATOM 1702 O O . ASN A 1 207 ? -10.020 9.718 5.538 1.00 94.50 207 ASN A O 1
ATOM 1706 N N . LYS A 1 208 ? -8.943 9.390 7.479 1.00 95.69 208 LYS A N 1
ATOM 1707 C CA . LYS A 1 208 ? -7.684 9.971 7.012 1.00 95.69 208 LYS A CA 1
ATOM 1708 C C . LYS A 1 208 ? -6.929 9.033 6.075 1.00 95.69 208 LYS A C 1
ATOM 1710 O O . LYS A 1 208 ? -6.472 9.498 5.037 1.00 95.69 208 LYS A O 1
ATOM 1715 N N . ILE A 1 209 ? -6.820 7.739 6.388 1.00 94.19 209 ILE A N 1
ATOM 1716 C CA . ILE A 1 209 ? -6.137 6.777 5.499 1.00 94.19 209 ILE A CA 1
ATOM 1717 C C . ILE A 1 209 ? -6.865 6.578 4.162 1.00 94.19 209 ILE A C 1
ATOM 1719 O O . ILE A 1 209 ? -6.228 6.207 3.184 1.00 94.19 209 ILE A O 1
ATOM 1723 N N . SER A 1 210 ? -8.168 6.867 4.122 1.00 91.00 210 SER A N 1
ATOM 1724 C CA . SER A 1 210 ? -8.999 6.818 2.913 1.00 91.00 210 SER A CA 1
ATOM 1725 C C . SER A 1 210 ? -9.268 8.196 2.300 1.00 91.00 210 SER A C 1
ATOM 1727 O O . SER A 1 210 ? -10.070 8.312 1.375 1.00 91.00 210 SER A O 1
ATOM 1729 N N . SER A 1 211 ? -8.617 9.247 2.808 1.00 93.50 211 SER A N 1
ATOM 1730 C CA . SER A 1 211 ? -8.726 10.596 2.247 1.00 93.50 211 SER A CA 1
ATOM 1731 C C . SER A 1 211 ? -8.032 10.701 0.891 1.00 93.50 211 SER A C 1
ATOM 1733 O O . SER A 1 211 ? -7.030 10.026 0.654 1.00 93.50 211 SER A O 1
ATOM 1735 N N . GLU A 1 212 ? -8.543 11.587 0.034 1.00 93.12 212 GLU A N 1
ATOM 1736 C CA . GLU A 1 212 ? -7.981 11.844 -1.298 1.00 93.12 212 GLU A CA 1
ATOM 1737 C C . GLU A 1 212 ? -6.486 12.173 -1.234 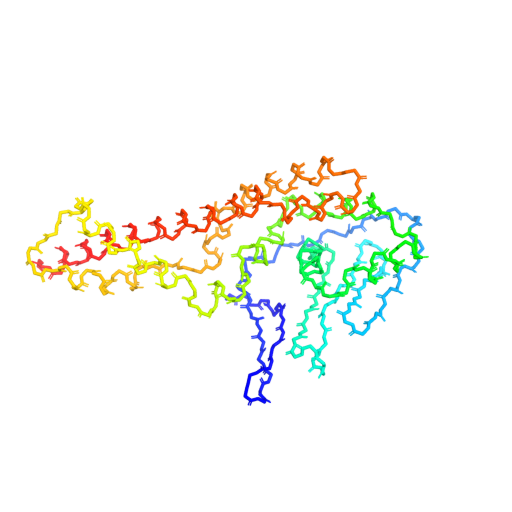1.00 93.12 212 GLU A C 1
ATOM 1739 O O . GLU A 1 212 ? -5.725 11.593 -1.998 1.00 93.12 212 GLU A O 1
ATOM 1744 N N . ASP A 1 213 ? -6.053 12.991 -0.266 1.00 93.25 213 ASP A N 1
ATOM 1745 C CA . ASP A 1 213 ? -4.637 13.341 -0.074 1.00 93.25 213 ASP A CA 1
ATOM 1746 C C . ASP A 1 213 ? -3.753 12.100 0.132 1.00 93.25 213 ASP A C 1
ATOM 1748 O O . ASP A 1 213 ? -2.725 11.938 -0.513 1.00 93.25 213 ASP A O 1
ATOM 1752 N N . VAL A 1 214 ? -4.156 11.188 1.024 1.00 94.31 214 VAL A N 1
ATOM 1753 C CA . VAL A 1 214 ? -3.347 9.999 1.349 1.00 94.31 214 VAL A CA 1
ATOM 1754 C C . VAL A 1 214 ? -3.358 8.998 0.202 1.00 94.31 214 VAL A C 1
ATOM 1756 O O . VAL A 1 214 ? -2.346 8.353 -0.065 1.00 94.31 214 VAL A O 1
ATOM 1759 N N . VAL A 1 215 ? -4.496 8.863 -0.481 1.00 92.88 215 VAL A N 1
ATOM 1760 C CA . VAL A 1 215 ? -4.596 8.027 -1.680 1.00 92.88 215 VAL A CA 1
ATOM 1761 C C . VAL A 1 215 ? -3.703 8.585 -2.788 1.00 92.88 215 VAL A C 1
ATOM 1763 O O . VAL A 1 215 ? -2.998 7.812 -3.432 1.00 92.88 215 VAL A O 1
ATOM 1766 N N . TYR A 1 216 ? -3.691 9.906 -2.975 1.00 94.75 216 TYR A N 1
ATOM 1767 C CA . TYR A 1 216 ? -2.821 10.582 -3.929 1.00 94.75 216 TYR A CA 1
ATOM 1768 C C . TYR A 1 216 ? -1.344 10.349 -3.601 1.00 94.75 216 TYR A C 1
ATOM 1770 O O . TYR A 1 216 ? -0.629 9.844 -4.459 1.00 94.75 216 TYR A O 1
ATOM 1778 N N . ASP A 1 217 ? -0.911 10.604 -2.361 1.00 96.62 217 ASP A N 1
ATOM 1779 C CA . ASP A 1 217 ? 0.486 10.414 -1.939 1.00 96.62 217 ASP A CA 1
ATOM 1780 C C . ASP A 1 217 ? 0.969 8.975 -2.200 1.00 96.62 217 ASP A C 1
ATOM 1782 O O . ASP A 1 217 ? 2.088 8.746 -2.655 1.00 96.62 217 ASP A O 1
ATOM 1786 N N . ILE A 1 218 ? 0.128 7.975 -1.915 1.00 95.75 218 ILE A N 1
ATOM 1787 C CA . ILE A 1 218 ? 0.475 6.563 -2.130 1.00 95.75 218 ILE A CA 1
ATOM 1788 C C . ILE A 1 218 ? 0.511 6.222 -3.623 1.00 95.75 218 ILE A C 1
ATOM 1790 O O . ILE A 1 218 ? 1.416 5.507 -4.055 1.00 95.75 218 ILE A O 1
ATOM 1794 N N . ASN A 1 219 ? -0.437 6.726 -4.414 1.00 94.81 219 ASN A N 1
ATOM 1795 C CA . ASN A 1 219 ? -0.431 6.523 -5.862 1.00 94.81 219 ASN A CA 1
ATOM 1796 C C . ASN A 1 219 ? 0.778 7.201 -6.512 1.00 94.81 219 ASN A C 1
ATOM 1798 O O . ASN A 1 219 ? 1.400 6.607 -7.383 1.00 94.81 219 ASN A O 1
ATOM 1802 N N . GLU A 1 220 ? 1.162 8.392 -6.058 1.00 96.69 220 GLU A N 1
ATOM 1803 C CA . GLU A 1 220 ? 2.366 9.085 -6.517 1.00 96.69 220 GLU A CA 1
ATOM 1804 C C . GLU A 1 220 ? 3.628 8.255 -6.234 1.00 96.69 220 GLU A C 1
ATOM 1806 O O . GLU A 1 220 ? 4.484 8.128 -7.106 1.00 96.69 220 GLU A O 1
ATOM 1811 N N . MET A 1 221 ? 3.730 7.596 -5.070 1.00 97.31 221 MET A N 1
ATOM 1812 C CA . MET A 1 221 ? 4.825 6.647 -4.813 1.00 97.31 221 MET A CA 1
ATOM 1813 C C . MET A 1 221 ? 4.842 5.493 -5.825 1.00 97.31 221 MET A C 1
ATOM 1815 O O . MET A 1 221 ? 5.919 5.068 -6.237 1.00 97.31 221 MET A O 1
ATOM 1819 N N . VAL A 1 222 ? 3.672 4.962 -6.205 1.00 96.81 222 VAL A N 1
ATOM 1820 C CA . VAL A 1 222 ? 3.561 3.878 -7.197 1.00 96.81 222 VAL A CA 1
ATOM 1821 C C . VAL A 1 222 ? 3.948 4.369 -8.591 1.00 96.81 222 VAL A C 1
ATOM 1823 O O . VAL A 1 222 ? 4.758 3.719 -9.239 1.00 96.81 222 VAL A O 1
ATOM 1826 N N . HIS A 1 223 ? 3.433 5.516 -9.035 1.00 96.19 223 HIS A N 1
ATOM 1827 C CA . HIS A 1 223 ? 3.772 6.086 -10.340 1.00 96.19 223 HIS A CA 1
ATOM 1828 C C . HIS A 1 223 ? 5.263 6.405 -10.443 1.00 96.19 223 HIS A C 1
ATOM 1830 O O . HIS A 1 223 ? 5.918 5.919 -11.353 1.00 96.19 223 HIS A O 1
ATOM 1836 N N . ASN A 1 224 ? 5.834 7.095 -9.452 1.00 97.38 224 ASN A N 1
ATOM 1837 C CA . ASN A 1 224 ? 7.271 7.383 -9.427 1.00 97.38 224 ASN A CA 1
ATOM 1838 C C . ASN A 1 224 ? 8.122 6.101 -9.388 1.00 97.38 224 ASN A C 1
ATOM 1840 O O . ASN A 1 224 ? 9.240 6.067 -9.894 1.00 97.38 224 ASN A O 1
ATOM 1844 N N . PHE A 1 225 ? 7.622 5.027 -8.767 1.00 97.56 225 PHE A N 1
ATOM 1845 C CA . PHE A 1 225 ? 8.298 3.735 -8.810 1.00 97.56 225 PHE A CA 1
ATOM 1846 C C . PHE A 1 225 ? 8.334 3.154 -10.226 1.00 97.56 225 PHE A C 1
ATOM 1848 O O . PHE A 1 225 ? 9.401 2.716 -10.648 1.00 97.56 225 PHE A O 1
ATOM 1855 N N . VAL A 1 226 ? 7.196 3.143 -10.924 1.00 97.12 226 VAL A N 1
ATOM 1856 C CA . VAL A 1 226 ? 7.090 2.614 -12.292 1.00 97.12 226 VAL A CA 1
ATOM 1857 C C . VAL A 1 226 ? 7.924 3.446 -13.262 1.00 97.12 226 VAL A C 1
ATOM 1859 O O . VAL A 1 226 ? 8.712 2.864 -14.001 1.00 97.12 226 VAL A O 1
ATOM 1862 N N . ASP A 1 227 ? 7.832 4.771 -13.175 1.00 96.75 227 ASP A N 1
ATOM 1863 C CA . ASP A 1 227 ? 8.595 5.731 -13.975 1.00 96.75 227 ASP A CA 1
ATOM 1864 C C . ASP A 1 227 ? 10.111 5.481 -13.870 1.00 96.75 227 ASP A C 1
ATOM 1866 O O . ASP A 1 227 ? 10.810 5.266 -14.863 1.00 96.75 227 ASP A O 1
ATOM 1870 N N . ASP A 1 228 ? 10.621 5.374 -12.638 1.00 96.75 228 ASP A N 1
ATOM 1871 C CA . ASP A 1 228 ? 12.036 5.099 -12.387 1.00 96.75 228 ASP A CA 1
ATOM 1872 C C . ASP A 1 228 ? 12.474 3.704 -12.883 1.00 96.75 228 ASP A C 1
ATOM 1874 O O . ASP A 1 228 ? 13.604 3.532 -13.358 1.00 96.75 228 ASP A O 1
ATOM 1878 N N . GLU A 1 229 ? 11.610 2.687 -12.770 1.00 97.19 229 GLU A N 1
ATOM 1879 C CA . GLU A 1 229 ? 11.892 1.347 -13.301 1.00 97.19 229 GLU A CA 1
ATOM 1880 C C . GLU A 1 229 ? 11.866 1.335 -14.837 1.00 97.19 229 GLU A C 1
ATOM 1882 O O . GLU A 1 229 ? 12.740 0.708 -15.436 1.00 97.19 229 GLU A O 1
ATOM 1887 N N . ALA A 1 230 ? 10.952 2.069 -15.481 1.00 97.44 230 ALA A N 1
ATOM 1888 C CA . ALA A 1 230 ? 10.890 2.247 -16.934 1.00 97.44 230 ALA A CA 1
ATOM 1889 C C . ALA A 1 230 ? 12.153 2.933 -17.464 1.00 97.44 230 ALA A C 1
ATOM 1891 O O . ALA A 1 230 ? 12.838 2.390 -18.337 1.00 97.44 230 ALA A O 1
ATOM 1892 N N . TYR A 1 231 ? 12.538 4.061 -16.865 1.00 96.88 231 TYR A N 1
ATOM 1893 C CA . TYR A 1 231 ? 13.767 4.770 -17.216 1.00 96.88 231 TYR A CA 1
ATOM 1894 C C . TYR A 1 231 ? 15.009 3.873 -17.055 1.00 96.88 231 TYR A C 1
ATOM 1896 O O . TYR A 1 231 ? 15.872 3.792 -17.941 1.00 96.88 231 TYR A O 1
ATOM 1904 N N . SER A 1 232 ? 15.108 3.153 -15.928 1.00 97.00 232 SER A N 1
ATOM 1905 C CA . SER A 1 232 ? 16.224 2.236 -15.668 1.00 97.00 232 SER A CA 1
ATOM 1906 C C . SER A 1 232 ? 16.258 1.067 -16.655 1.00 97.00 232 SER A C 1
ATOM 1908 O O . SER A 1 232 ? 17.340 0.667 -17.097 1.00 97.00 232 SER A O 1
ATOM 1910 N N . ALA A 1 233 ? 15.098 0.512 -16.994 1.00 97.12 233 ALA A N 1
ATOM 1911 C CA . ALA A 1 233 ? 14.960 -0.602 -17.917 1.00 97.12 233 ALA A CA 1
ATOM 1912 C C . ALA A 1 233 ? 15.392 -0.230 -19.341 1.00 97.12 233 ALA A C 1
ATOM 1914 O O . ALA A 1 233 ? 16.204 -0.948 -19.928 1.00 97.12 233 ALA A O 1
ATOM 1915 N N . ILE A 1 234 ? 14.942 0.924 -19.853 1.00 96.56 234 ILE A N 1
ATOM 1916 C CA . ILE A 1 234 ? 15.369 1.452 -21.159 1.00 96.56 234 ILE A CA 1
ATOM 1917 C C . ILE A 1 234 ? 16.888 1.644 -21.183 1.00 96.56 234 ILE A C 1
ATOM 1919 O O . ILE A 1 234 ? 17.564 1.175 -22.101 1.00 96.56 234 ILE A O 1
ATOM 1923 N N . SER A 1 235 ? 17.443 2.271 -20.139 1.00 95.62 235 SER A N 1
ATOM 1924 C CA . SER A 1 235 ? 18.889 2.504 -20.024 1.00 95.62 235 SER A CA 1
ATOM 1925 C C . SER A 1 235 ? 19.685 1.197 -20.146 1.00 95.62 235 SER A C 1
ATOM 1927 O O . SER A 1 235 ? 20.628 1.101 -20.932 1.00 95.62 235 SER A O 1
ATOM 1929 N N . LYS A 1 236 ? 19.272 0.152 -19.415 1.00 96.00 236 LYS A N 1
ATOM 1930 C CA . LYS A 1 236 ? 19.926 -1.168 -19.445 1.00 96.00 236 LYS A CA 1
ATOM 1931 C C . LYS A 1 236 ? 19.781 -1.863 -20.799 1.00 96.00 236 LYS A C 1
ATOM 1933 O O . LYS A 1 236 ? 20.742 -2.481 -21.257 1.00 96.00 236 LYS A O 1
ATOM 1938 N N . ALA A 1 237 ? 18.622 -1.747 -21.447 1.00 94.88 237 ALA A N 1
ATOM 1939 C CA . ALA A 1 237 ? 18.402 -2.304 -22.779 1.00 94.88 237 ALA A CA 1
ATOM 1940 C C . ALA A 1 237 ? 19.362 -1.684 -23.813 1.00 94.88 237 ALA A C 1
ATOM 1942 O O . ALA A 1 237 ? 20.019 -2.404 -24.572 1.00 94.88 237 ALA A O 1
ATOM 1943 N N . ILE A 1 238 ? 19.539 -0.358 -23.782 1.00 93.12 238 ILE A N 1
ATOM 1944 C CA . ILE A 1 238 ? 20.485 0.363 -24.651 1.00 93.12 238 ILE A CA 1
ATOM 1945 C C . ILE A 1 238 ? 21.939 -0.073 -24.385 1.00 93.12 238 ILE A C 1
ATOM 1947 O O . ILE A 1 238 ? 22.701 -0.355 -25.323 1.00 93.12 238 ILE A O 1
ATOM 1951 N N . GLU A 1 239 ? 22.341 -0.173 -23.115 1.00 91.44 239 GLU A N 1
ATOM 1952 C CA . GLU A 1 239 ? 23.693 -0.595 -22.717 1.00 91.44 239 GLU A CA 1
ATOM 1953 C C . GLU A 1 239 ? 24.018 -2.032 -23.156 1.00 91.44 239 GLU A C 1
ATOM 1955 O O . GLU A 1 239 ? 25.121 -2.311 -23.651 1.00 91.44 239 GLU A O 1
ATOM 1960 N N . ALA A 1 240 ? 23.057 -2.950 -23.021 1.00 88.75 240 ALA A N 1
ATOM 1961 C CA . ALA A 1 240 ? 23.210 -4.345 -23.421 1.00 88.75 240 ALA A CA 1
ATOM 1962 C C . ALA A 1 240 ? 23.442 -4.479 -24.935 1.00 88.75 240 ALA A C 1
ATOM 1964 O O . ALA A 1 240 ? 24.321 -5.228 -25.375 1.00 88.75 240 ALA A O 1
ATOM 1965 N N . LYS A 1 241 ? 22.720 -3.697 -25.744 1.00 79.00 241 LYS A N 1
ATOM 1966 C CA . LYS A 1 241 ? 22.883 -3.673 -27.208 1.00 79.00 241 LYS A CA 1
ATOM 1967 C C . LYS A 1 241 ? 24.217 -3.071 -27.631 1.00 79.00 241 LYS A C 1
ATOM 1969 O O . LYS A 1 241 ? 24.870 -3.599 -28.529 1.00 79.00 241 LYS A O 1
ATOM 1974 N N . SER A 1 242 ? 24.656 -2.019 -26.947 1.00 75.88 242 SER A N 1
ATOM 1975 C CA . SER A 1 242 ? 25.960 -1.390 -27.191 1.00 75.88 242 SER A CA 1
ATOM 1976 C C . SER A 1 242 ? 27.130 -2.333 -26.871 1.00 75.88 242 SER A C 1
ATOM 1978 O O . SER A 1 242 ? 28.193 -2.251 -27.487 1.00 75.88 242 SER A O 1
ATOM 1980 N N . SER A 1 243 ? 26.932 -3.257 -25.927 1.00 68.00 243 SER A N 1
ATOM 1981 C CA . SER A 1 243 ? 27.939 -4.237 -25.505 1.00 68.00 243 SER A CA 1
ATOM 1982 C C . SER A 1 243 ? 28.003 -5.478 -26.404 1.00 68.00 243 SER A C 1
ATOM 1984 O O . SER A 1 243 ? 29.088 -6.020 -26.596 1.00 68.00 243 SER A O 1
ATOM 1986 N N . ASN A 1 244 ? 26.879 -5.900 -26.995 1.00 61.06 244 ASN A N 1
ATOM 1987 C CA . ASN A 1 244 ? 26.812 -7.040 -27.924 1.00 61.06 244 ASN A CA 1
ATOM 1988 C C . ASN A 1 244 ? 27.235 -6.700 -29.369 1.00 61.06 244 ASN A C 1
ATOM 1990 O O . ASN A 1 244 ? 27.343 -7.598 -30.200 1.00 61.06 244 ASN A O 1
ATOM 1994 N N . GLY A 1 245 ? 27.468 -5.421 -29.678 1.00 52.53 245 GLY A N 1
ATOM 1995 C CA . GLY A 1 245 ? 27.984 -4.953 -30.970 1.00 52.53 245 GLY A CA 1
ATOM 1996 C C . GLY A 1 245 ? 29.516 -4.886 -31.078 1.00 52.53 245 GLY A C 1
ATOM 1997 O O . GLY A 1 245 ? 30.011 -4.289 -32.034 1.00 52.53 245 GLY A O 1
ATOM 1998 N N . LYS A 1 246 ? 30.262 -5.437 -30.107 1.00 42.28 246 LYS A N 1
ATOM 1999 C CA . LYS A 1 246 ? 31.736 -5.525 -30.111 1.00 42.28 246 LYS A CA 1
ATOM 2000 C C . LYS A 1 246 ? 32.242 -6.928 -30.415 1.00 42.28 246 LYS A C 1
ATOM 2002 O O . LYS A 1 246 ? 31.653 -7.895 -29.887 1.00 42.28 246 LYS A O 1
#